Protein AF-A0A7S2A4R3-F1 (afdb_monomer)

Sequence (225 aa):
QMLYFPQSDEVFDEDWPDDVLFEMTYDDENGERDGLQLFINYCFGHPDSSVLMFPYSPMVNLINHNSTAPNAEIHWSNSTFNKKHLLETEVDDLDMDGDSGLLLEYIALADIQPGEEIFIDYGPEWEGAWNDHMKNWKPKPETQNYVSAADFNRANKDEAIRTRVEQEDVPYPKNIKTACFFEFPSNFTEQVDKLKKSHNWARPRLKVKWNQTDTFDEHHYLRLC

Foldseek 3Di:
DAWAQDDWPPPDDPPDDPPDDPQQFDADPVRHTPIHDPQSNQWTHDPPDPDIHHDPDPPSSVAAADPPDAQKEKDWDPDPQAQVVVVVDDPVRPPPVPRPHTDMDIGGPDDDDPPDGGYYHNDPVVVVVVVVCVVPPDDDPLCVPDDDPVRVCVVCVVPADDDPVSCVVPNDRPNDDDDDDDDDDPCVVVVVVVLVVPVPDDPDPDDDDPPPPPDPDDDDGPHDD

InterPro domains:
  IPR001214 SET domain [PF00856] (53-123)
  IPR001214 SET domain [PS50280] (1-123)
  IPR046341 SET domain superfamily [G3DSA:2.170.270.10] (5-127)
  IPR046341 SET domain superfamily [SSF82199] (41-127)

Mean predicted aligned error: 14.03 Å

Secondary structure (DSSP, 8-state):
---B---TT----TTS-TTS----EEE-TTS-EEEE-GGGGG-BB-TT-S--B---STTGGGPEE-SSS-SEEEEE--STT--GGGGSS-GGG---SS-----EEEEESSPPPTTPPPEE---HHHHHHHHHHHHH----GGGGG---HHHHHHHTTTSPPPPTTHHHHSPPPTT-------PPPHHHHHHHHHHHHTS--------------S---S-------

Structure (mmCIF, N/CA/C/O backbone):
data_AF-A0A7S2A4R3-F1
#
_entry.id   AF-A0A7S2A4R3-F1
#
loop_
_atom_site.group_PDB
_atom_site.id
_atom_site.type_symbol
_atom_site.label_atom_id
_atom_site.label_alt_id
_atom_site.label_comp_id
_atom_site.label_asym_id
_atom_site.label_entity_id
_atom_site.label_seq_id
_atom_site.pdbx_PDB_ins_code
_atom_site.Cartn_x
_atom_site.Cartn_y
_atom_site.Cartn_z
_atom_site.occupancy
_atom_site.B_iso_or_equiv
_atom_site.auth_seq_id
_atom_site.auth_comp_id
_atom_site.auth_asym_id
_atom_site.auth_atom_id
_atom_site.pdbx_PDB_model_num
ATOM 1 N N . GLN A 1 1 ? -19.135 0.307 12.698 1.00 39.31 1 GLN A N 1
ATOM 2 C CA . GLN A 1 1 ? -19.342 0.549 11.258 1.00 39.31 1 GLN A CA 1
ATOM 3 C C . GLN A 1 1 ? -18.092 0.002 10.592 1.00 39.31 1 GLN A C 1
ATOM 5 O O . GLN A 1 1 ? -17.017 0.447 10.975 1.00 39.31 1 GLN A O 1
ATOM 10 N N . MET A 1 2 ? -18.205 -1.085 9.822 1.00 34.91 2 MET A N 1
ATOM 11 C CA . MET A 1 2 ? -17.036 -1.810 9.303 1.00 34.91 2 MET A CA 1
ATOM 12 C C . MET A 1 2 ? -16.484 -1.072 8.087 1.00 34.91 2 MET A C 1
ATOM 14 O O . MET A 1 2 ? -17.220 -0.816 7.143 1.00 34.91 2 MET A O 1
ATOM 18 N N . LEU A 1 3 ? -15.210 -0.694 8.157 1.00 50.03 3 LEU A N 1
ATOM 19 C CA . LEU A 1 3 ? -14.449 -0.221 7.006 1.00 50.03 3 LEU A CA 1
ATOM 20 C C . LEU A 1 3 ? -14.108 -1.438 6.132 1.00 50.03 3 LEU A C 1
ATOM 22 O O . LEU A 1 3 ? -13.794 -2.497 6.668 1.00 50.03 3 LEU A O 1
ATOM 26 N N . TYR A 1 4 ? -14.173 -1.279 4.816 1.00 49.66 4 TYR A N 1
ATOM 27 C CA . TYR A 1 4 ? -13.802 -2.278 3.813 1.00 49.66 4 TYR A CA 1
ATOM 28 C C . TYR A 1 4 ? -12.568 -1.801 3.044 1.00 49.66 4 TYR A C 1
ATOM 30 O O . TYR A 1 4 ? -12.339 -0.602 2.911 1.00 49.66 4 TYR A O 1
ATOM 38 N N . PHE A 1 5 ? -11.774 -2.727 2.526 1.00 45.31 5 PHE A N 1
ATOM 39 C CA . PHE A 1 5 ? -10.650 -2.445 1.640 1.00 45.31 5 PHE A CA 1
ATOM 40 C C . PHE A 1 5 ? -11.082 -2.626 0.178 1.00 45.31 5 PHE A C 1
ATOM 42 O O . PHE A 1 5 ? -11.193 -3.775 -0.255 1.00 45.31 5 PHE A O 1
ATOM 49 N N . PRO A 1 6 ? -11.323 -1.549 -0.594 1.00 43.28 6 PRO A N 1
ATOM 50 C CA . PRO A 1 6 ? -11.751 -1.687 -1.981 1.00 43.28 6 PRO A CA 1
ATOM 51 C C . PRO A 1 6 ? -10.689 -2.378 -2.831 1.00 43.28 6 PRO A C 1
ATOM 53 O O . PRO A 1 6 ? -9.495 -2.095 -2.713 1.00 43.28 6 PRO A O 1
ATOM 56 N N . GLN A 1 7 ? -11.142 -3.292 -3.689 1.00 45.97 7 GLN A N 1
ATOM 57 C CA . GLN A 1 7 ? -10.285 -4.074 -4.575 1.00 45.97 7 GLN A CA 1
ATOM 58 C C . GLN A 1 7 ? -10.303 -3.580 -6.021 1.00 45.97 7 GLN A C 1
ATOM 60 O O . GLN A 1 7 ? -11.170 -2.824 -6.451 1.00 45.97 7 GLN A O 1
ATOM 65 N N . SER A 1 8 ? -9.315 -4.065 -6.779 1.00 45.31 8 SER A N 1
ATOM 66 C CA . SER A 1 8 ? -9.009 -3.664 -8.153 1.00 45.31 8 SER A CA 1
ATOM 67 C C . SER A 1 8 ? -10.008 -4.086 -9.221 1.00 45.31 8 SER A C 1
ATOM 69 O O . SER A 1 8 ? -9.859 -3.696 -10.380 1.00 45.31 8 SER A O 1
ATOM 71 N N . ASP A 1 9 ? -10.997 -4.879 -8.827 1.00 40.91 9 ASP A N 1
ATOM 72 C CA . ASP A 1 9 ? -11.876 -5.595 -9.742 1.00 40.91 9 ASP A CA 1
ATOM 73 C C . ASP A 1 9 ? -13.330 -5.085 -9.652 1.00 40.91 9 ASP A C 1
ATOM 75 O O . ASP A 1 9 ? -14.199 -5.554 -10.389 1.00 40.91 9 ASP A O 1
ATOM 79 N N . GLU A 1 10 ? -13.605 -4.096 -8.790 1.00 42.22 10 GLU A N 1
ATOM 80 C CA . GLU A 1 10 ? -14.877 -3.371 -8.784 1.00 42.22 10 GLU A CA 1
ATOM 81 C C . GLU A 1 10 ? -14.892 -2.367 -9.945 1.00 42.22 10 GLU A C 1
ATOM 83 O O . GLU A 1 10 ? -14.345 -1.266 -9.877 1.00 42.22 10 GLU A O 1
ATOM 88 N N . VAL A 1 11 ? -15.513 -2.775 -11.052 1.00 38.97 11 VAL A N 1
ATOM 89 C CA . VAL A 1 11 ? -15.903 -1.871 -12.137 1.00 38.97 11 VAL A CA 1
ATOM 90 C C . VAL A 1 11 ? -17.000 -0.960 -11.585 1.00 38.97 11 VAL A C 1
ATOM 92 O O . VAL A 1 11 ? -18.146 -1.380 -11.445 1.00 38.97 11 VAL A O 1
ATOM 95 N N . PHE A 1 12 ? -16.639 0.271 -11.226 1.00 40.41 12 PHE A N 1
ATOM 96 C CA . PHE A 1 12 ? -17.609 1.318 -10.919 1.00 40.41 12 PHE A CA 1
ATOM 97 C C . PHE A 1 12 ? -18.432 1.619 -12.183 1.00 40.41 12 PHE A C 1
ATOM 99 O O . PHE A 1 12 ? -17.866 1.750 -13.268 1.00 40.41 12 PHE A O 1
ATOM 106 N N . ASP A 1 13 ? -19.762 1.668 -12.043 1.00 35.94 13 ASP A N 1
ATOM 107 C CA . ASP A 1 13 ? -20.718 1.865 -13.142 1.00 35.94 13 ASP A CA 1
ATOM 108 C C . ASP A 1 13 ? -20.358 3.071 -14.037 1.00 35.94 13 ASP A C 1
ATOM 110 O O . ASP A 1 13 ? -20.029 4.156 -13.554 1.00 35.94 13 ASP A O 1
ATOM 114 N N . GLU A 1 14 ? -20.491 2.859 -15.350 1.00 39.78 14 GLU A N 1
ATOM 115 C CA . GLU A 1 14 ? -20.079 3.695 -16.498 1.00 39.78 14 GLU A CA 1
ATOM 116 C C . GLU A 1 14 ? -20.707 5.107 -16.603 1.00 39.78 14 GLU A C 1
ATOM 118 O O . GLU A 1 14 ? -20.462 5.804 -17.585 1.00 39.78 14 GLU A O 1
ATOM 123 N N . ASP A 1 15 ? -21.498 5.566 -15.631 1.00 39.03 15 ASP A N 1
ATOM 124 C CA . ASP A 1 15 ? -22.343 6.769 -15.777 1.00 39.03 15 ASP A CA 1
ATOM 125 C C . ASP A 1 15 ? -21.837 8.025 -15.034 1.00 39.03 15 ASP A C 1
ATOM 127 O O . ASP A 1 15 ? -22.551 9.031 -14.939 1.00 39.03 15 ASP A O 1
ATOM 131 N N . TRP A 1 16 ? -20.604 8.020 -14.520 1.00 37.19 16 TRP A N 1
ATOM 132 C CA . TRP A 1 16 ? -20.021 9.201 -13.870 1.00 37.19 16 TRP A CA 1
ATOM 133 C C . TRP A 1 16 ? -19.266 10.099 -14.867 1.00 37.19 16 TRP A C 1
ATOM 135 O O . TRP A 1 16 ? -18.543 9.595 -15.721 1.00 37.19 16 TRP A O 1
ATOM 145 N N . PRO A 1 17 ? -19.411 11.436 -14.783 1.00 35.12 17 PRO A N 1
ATOM 146 C CA . PRO A 1 17 ? -18.762 12.364 -15.706 1.00 35.12 17 PRO A CA 1
ATOM 147 C C . PRO A 1 17 ? -17.228 12.282 -15.620 1.00 35.12 17 PRO A C 1
ATOM 149 O O . PRO A 1 17 ? -16.661 12.366 -14.531 1.00 35.12 17 PRO A O 1
ATOM 152 N N . ASP A 1 18 ? -16.586 12.199 -16.791 1.00 39.28 18 ASP A N 1
ATOM 153 C CA . ASP A 1 18 ? -15.154 11.938 -17.056 1.00 39.28 18 ASP A CA 1
ATOM 154 C C . ASP A 1 18 ? -14.126 12.852 -16.344 1.00 39.28 18 ASP A C 1
ATOM 156 O O . ASP A 1 18 ? -12.918 12.644 -16.462 1.00 39.28 18 ASP A O 1
ATOM 160 N N . ASP A 1 19 ? -14.562 13.874 -15.607 1.00 34.91 19 ASP A N 1
ATOM 161 C CA . ASP A 1 19 ? -13.703 14.991 -15.205 1.00 34.91 19 ASP A CA 1
ATOM 162 C C . ASP A 1 19 ? -13.252 14.984 -13.728 1.00 34.91 19 ASP A C 1
ATOM 164 O O . ASP A 1 19 ? -12.482 15.869 -13.347 1.00 34.91 19 ASP A O 1
ATOM 168 N N . VAL A 1 20 ? -13.687 14.037 -12.874 1.00 34.28 20 VAL A N 1
ATOM 169 C CA . VAL A 1 20 ? -13.428 14.148 -11.409 1.00 34.28 20 VAL A CA 1
ATOM 170 C C . VAL A 1 20 ? -12.888 12.894 -10.707 1.00 34.28 20 VAL A C 1
ATOM 172 O O . VAL A 1 20 ? -12.415 12.999 -9.577 1.00 34.28 20 VAL A O 1
ATOM 175 N N . LEU A 1 21 ? -12.806 11.727 -11.345 1.00 35.12 21 LEU A N 1
ATOM 176 C CA . LEU A 1 21 ? -12.094 10.599 -10.736 1.00 35.12 21 LEU A CA 1
ATOM 177 C C . LEU A 1 21 ? -10.657 10.558 -11.254 1.00 35.12 21 LEU A C 1
ATOM 179 O O . LEU A 1 21 ? -10.394 10.254 -12.414 1.00 35.12 21 LEU A O 1
ATOM 183 N N . PHE A 1 22 ? -9.703 10.828 -10.358 1.00 39.19 22 PHE A N 1
ATOM 184 C CA . PHE A 1 22 ? -8.391 10.184 -10.414 1.00 39.19 22 PHE A CA 1
ATOM 185 C C . PHE A 1 22 ? -8.658 8.674 -10.336 1.00 39.19 22 PHE A C 1
ATOM 187 O O . PHE A 1 22 ? -8.590 8.066 -9.270 1.00 39.19 22 PHE A O 1
ATOM 194 N N . GLU A 1 23 ? -9.061 8.071 -11.450 1.00 44.62 23 GLU A N 1
ATOM 195 C CA . GLU A 1 23 ? -9.122 6.631 -11.563 1.00 44.62 23 GLU A CA 1
ATOM 196 C C . GLU A 1 23 ? -7.698 6.151 -11.326 1.00 44.62 23 GLU A C 1
ATOM 198 O O . GLU A 1 23 ? -6.768 6.437 -12.083 1.00 44.62 23 GLU A O 1
ATOM 203 N N . MET A 1 24 ? -7.501 5.483 -10.193 1.00 52.56 24 MET A N 1
ATOM 204 C CA . MET A 1 24 ? -6.268 4.782 -9.888 1.00 52.56 24 MET A CA 1
ATOM 205 C C . MET A 1 24 ? -6.234 3.530 -10.757 1.00 52.56 24 MET A C 1
ATOM 207 O O . MET A 1 24 ? -6.224 2.418 -10.243 1.00 52.56 24 MET A O 1
ATOM 211 N N . THR A 1 25 ? -6.237 3.707 -12.069 1.00 53.75 25 THR A N 1
ATOM 212 C CA . THR A 1 25 ? -6.009 2.677 -13.065 1.00 53.75 25 THR A CA 1
ATOM 213 C C . THR A 1 25 ? -4.568 2.763 -13.557 1.00 53.75 25 THR A C 1
ATOM 215 O O . THR A 1 25 ? -3.864 3.762 -13.362 1.00 53.75 25 THR A O 1
ATOM 218 N N . TYR A 1 26 ? -4.088 1.683 -14.158 1.00 58.53 26 TYR A N 1
ATOM 219 C CA . TYR A 1 26 ? -2.941 1.735 -15.048 1.00 58.53 26 TYR A CA 1
ATOM 220 C C . TYR A 1 26 ? -3.416 1.436 -16.461 1.00 58.53 26 TYR A C 1
ATOM 222 O O . TYR A 1 26 ? -4.152 0.474 -16.683 1.00 58.53 26 TYR A O 1
ATOM 230 N N . ASP A 1 27 ? -2.968 2.258 -17.400 1.00 62.47 27 ASP A N 1
ATOM 231 C CA . ASP A 1 27 ? -3.200 2.026 -18.817 1.00 62.47 27 ASP A CA 1
ATOM 232 C C . ASP A 1 27 ? -2.133 1.074 -19.376 1.00 62.47 27 ASP A C 1
ATOM 234 O O . ASP A 1 27 ? -0.967 1.078 -18.947 1.00 62.47 27 ASP A O 1
ATOM 238 N N . ASP A 1 28 ? -2.531 0.258 -20.344 1.00 62.59 28 ASP A N 1
ATOM 239 C CA . ASP A 1 28 ? -1.650 -0.595 -21.121 1.00 62.59 28 ASP A CA 1
ATOM 240 C C . ASP A 1 28 ? -0.746 0.231 -22.062 1.00 62.59 28 ASP A C 1
ATOM 242 O O . ASP A 1 28 ? -0.694 1.464 -22.049 1.00 62.59 28 ASP A O 1
ATOM 246 N N . GLU A 1 29 ? 0.019 -0.458 -22.906 1.00 54.00 29 GLU A N 1
ATOM 247 C CA . GLU A 1 29 ? 0.884 0.186 -23.900 1.00 54.00 29 GLU A CA 1
ATOM 248 C C . GLU A 1 29 ? 0.132 0.968 -24.995 1.00 54.00 29 GLU A C 1
ATOM 250 O O . GLU A 1 29 ? 0.742 1.803 -25.668 1.00 54.00 29 GLU A O 1
ATOM 255 N N . ASN A 1 30 ? -1.175 0.739 -25.145 1.00 62.78 30 ASN A N 1
ATOM 256 C CA . ASN A 1 30 ? -2.066 1.394 -26.100 1.00 62.78 30 ASN A CA 1
ATOM 257 C C . ASN A 1 30 ? -2.882 2.536 -25.472 1.00 62.78 30 ASN A C 1
ATOM 259 O O . ASN A 1 30 ? -3.546 3.274 -26.203 1.00 62.78 30 ASN A O 1
ATOM 263 N N . GLY A 1 31 ? -2.796 2.727 -24.153 1.00 60.06 31 GLY A N 1
ATOM 264 C CA . GLY A 1 31 ? -3.613 3.695 -23.423 1.00 60.06 31 GLY A CA 1
ATOM 265 C C . GLY A 1 31 ? -4.998 3.161 -23.040 1.00 60.06 31 GLY A C 1
ATOM 266 O O . GLY A 1 31 ? -5.876 3.957 -22.722 1.00 60.06 31 GLY A O 1
ATOM 267 N N . GLU A 1 32 ? -5.216 1.846 -23.110 1.00 69.75 32 GLU A N 1
ATOM 268 C CA . GLU A 1 32 ? -6.439 1.178 -22.659 1.00 69.75 32 GLU A CA 1
ATOM 269 C C . GLU A 1 32 ? -6.300 0.767 -21.186 1.00 69.75 32 GLU A C 1
ATOM 271 O O . GLU A 1 32 ? -5.240 0.316 -20.763 1.00 69.75 32 GLU A O 1
ATOM 276 N N . ARG A 1 33 ? -7.362 0.895 -20.382 1.00 65.00 33 ARG A N 1
ATOM 277 C CA . ARG A 1 33 ? -7.323 0.549 -18.948 1.00 65.00 33 ARG A CA 1
ATOM 278 C C . ARG A 1 33 ? -7.003 -0.949 -18.758 1.00 65.00 33 ARG A C 1
ATOM 280 O O . ARG A 1 33 ? -7.805 -1.792 -19.148 1.00 65.00 33 ARG A O 1
ATOM 287 N N . ASP A 1 34 ? -5.872 -1.282 -18.121 1.00 62.28 34 ASP A N 1
ATOM 288 C CA . ASP A 1 34 ? -5.403 -2.669 -17.860 1.00 62.28 34 ASP A CA 1
ATOM 289 C C . ASP A 1 34 ? -5.634 -3.123 -16.402 1.00 62.28 34 ASP A C 1
ATOM 291 O O . ASP A 1 34 ? -5.294 -4.246 -16.029 1.00 62.28 34 ASP A O 1
ATOM 295 N N . GLY A 1 35 ? -6.213 -2.265 -15.553 1.00 63.66 35 GLY A N 1
ATOM 296 C CA . GLY A 1 35 ? -6.623 -2.603 -14.183 1.00 63.66 35 GLY A CA 1
ATOM 297 C C . GLY A 1 35 ? -6.417 -1.466 -13.184 1.00 63.66 35 GLY A C 1
ATOM 298 O O . GLY A 1 35 ? -5.900 -0.409 -13.542 1.00 63.66 35 GLY A O 1
ATOM 299 N N . LEU A 1 36 ? -6.815 -1.675 -11.926 1.00 64.69 36 LEU A N 1
ATOM 300 C CA . LEU A 1 36 ? -6.602 -0.712 -10.839 1.00 64.69 36 LEU A CA 1
ATOM 301 C C . LEU A 1 36 ? -5.209 -0.853 -10.185 1.00 64.69 36 LEU A C 1
ATOM 303 O O . LEU A 1 36 ? -4.563 -1.903 -10.231 1.00 64.69 36 LEU A O 1
ATOM 307 N N . GLN A 1 37 ? -4.727 0.222 -9.557 1.00 63.75 37 GLN A N 1
ATOM 308 C CA . GLN A 1 37 ? -3.437 0.249 -8.872 1.00 63.75 37 GLN A CA 1
ATOM 309 C C . GLN A 1 37 ? -3.476 -0.605 -7.603 1.00 63.75 37 GLN A C 1
ATOM 311 O O . GLN A 1 37 ? -4.348 -0.422 -6.763 1.00 63.75 37 GLN A O 1
ATOM 316 N N . LEU A 1 38 ? -2.448 -1.436 -7.386 1.00 68.44 38 LEU A N 1
ATOM 317 C CA . LEU A 1 38 ? -2.266 -2.249 -6.166 1.00 68.44 38 LEU A CA 1
ATOM 318 C C . LEU A 1 38 ? -2.338 -1.448 -4.856 1.00 68.44 38 LEU A C 1
ATOM 320 O O . LEU A 1 38 ? -2.554 -2.016 -3.789 1.00 68.44 38 LEU A O 1
ATOM 324 N N . PHE A 1 39 ? -2.123 -0.137 -4.934 1.00 72.06 39 PHE A N 1
ATOM 325 C CA . PHE A 1 39 ? -2.158 0.777 -3.803 1.00 72.06 39 PHE A CA 1
ATOM 326 C C . PHE A 1 39 ? -3.496 0.759 -3.048 1.00 72.06 39 PHE A C 1
ATOM 328 O O . PHE A 1 39 ? -3.498 0.886 -1.826 1.00 72.06 39 PHE A O 1
ATOM 335 N N . ILE A 1 40 ? -4.614 0.536 -3.744 1.00 75.12 40 ILE A N 1
ATOM 336 C CA . ILE A 1 40 ? -5.956 0.547 -3.139 1.00 75.12 40 ILE A CA 1
ATOM 337 C C . ILE A 1 40 ? -6.162 -0.554 -2.094 1.00 75.12 40 ILE A C 1
ATOM 339 O O . ILE A 1 40 ? -6.923 -0.354 -1.153 1.00 75.12 40 ILE A O 1
ATOM 343 N N . ASN A 1 41 ? -5.409 -1.657 -2.192 1.00 73.88 41 ASN A N 1
ATOM 344 C CA . ASN A 1 41 ? -5.465 -2.768 -1.237 1.00 73.88 41 ASN A CA 1
ATOM 345 C C . ASN A 1 41 ? -5.036 -2.362 0.182 1.00 73.88 41 ASN A C 1
ATOM 347 O O . ASN A 1 41 ? -5.212 -3.138 1.114 1.00 73.88 41 ASN A O 1
ATOM 351 N N . TYR A 1 42 ? -4.453 -1.173 0.341 1.00 78.88 42 TYR A N 1
ATOM 352 C CA . TYR A 1 42 ? -3.991 -0.626 1.614 1.00 78.88 42 TYR A CA 1
ATOM 353 C C . TYR A 1 42 ? -4.785 0.612 2.044 1.00 78.88 42 TYR A C 1
ATOM 355 O O . TYR A 1 42 ? -4.358 1.350 2.930 1.00 78.88 42 TYR A O 1
ATOM 363 N N . CYS A 1 43 ? -5.932 0.857 1.416 1.00 86.06 43 CYS A N 1
ATOM 364 C CA . CYS A 1 43 ? -6.821 1.952 1.757 1.00 86.06 43 CYS A CA 1
ATOM 365 C C . CYS A 1 43 ? -8.097 1.448 2.443 1.00 86.06 43 CYS A C 1
ATOM 367 O O . CYS A 1 43 ? -8.557 0.339 2.194 1.00 86.06 43 CYS A O 1
ATOM 369 N N . PHE A 1 44 ? -8.708 2.307 3.256 1.00 86.56 44 PHE A N 1
ATOM 370 C CA . PHE A 1 44 ? -9.974 2.047 3.938 1.00 86.56 44 PHE A CA 1
ATOM 371 C C . PHE A 1 44 ? -11.116 2.819 3.281 1.00 86.56 44 PHE A C 1
ATOM 373 O O . PHE A 1 44 ? -11.075 4.045 3.197 1.00 86.56 44 PHE A O 1
ATOM 380 N N . GLY A 1 45 ? -12.150 2.114 2.854 1.00 84.56 45 GLY A N 1
ATOM 381 C CA . GLY A 1 45 ? -13.399 2.656 2.334 1.00 84.56 45 GLY A CA 1
ATOM 382 C C . GLY A 1 45 ? -14.603 2.161 3.132 1.00 84.56 45 GLY A C 1
ATOM 383 O O . GLY A 1 45 ? -14.483 1.413 4.102 1.00 84.56 45 GLY A O 1
ATOM 384 N N . HIS A 1 46 ? -15.788 2.593 2.727 1.00 82.31 46 HIS A N 1
ATOM 385 C CA . HIS A 1 46 ? -17.058 2.075 3.224 1.00 82.31 46 HIS A CA 1
ATOM 386 C C . HIS A 1 46 ? -18.036 2.032 2.043 1.00 82.31 46 HIS A C 1
ATOM 388 O O . HIS A 1 46 ? -18.026 2.987 1.272 1.00 82.31 46 HIS A O 1
ATOM 394 N N . PRO A 1 47 ? -18.890 1.002 1.894 1.00 80.31 47 PRO A N 1
ATOM 395 C CA . PRO A 1 47 ? -19.816 0.902 0.757 1.00 80.31 47 PRO A CA 1
ATOM 396 C C . PRO A 1 47 ? -20.737 2.120 0.588 1.00 80.31 47 PRO A C 1
ATOM 398 O O . PRO A 1 47 ? -21.054 2.522 -0.523 1.00 80.31 47 PRO A O 1
ATOM 401 N N . ASP A 1 48 ? -21.120 2.739 1.706 1.00 81.81 48 ASP A N 1
ATOM 402 C CA . ASP A 1 48 ? -21.947 3.956 1.726 1.00 81.81 48 ASP A CA 1
ATOM 403 C C . ASP A 1 48 ? -21.132 5.268 1.639 1.00 81.81 48 ASP A C 1
ATOM 405 O O . ASP A 1 48 ? -21.659 6.338 1.933 1.00 81.81 48 ASP A O 1
ATOM 409 N N . SER A 1 49 ? -19.838 5.204 1.314 1.00 83.38 49 SER A N 1
ATOM 410 C CA . SER A 1 49 ? -18.942 6.363 1.217 1.00 83.38 49 SER A CA 1
ATOM 411 C C . SER A 1 49 ? -18.264 6.407 -0.148 1.00 83.38 49 SER A C 1
ATOM 413 O O . SER A 1 49 ? -17.719 5.412 -0.615 1.00 83.38 49 SER A O 1
ATOM 415 N N . SER A 1 50 ? -18.218 7.589 -0.756 1.00 80.75 50 SER A N 1
ATOM 416 C CA . SER A 1 50 ? -17.426 7.863 -1.962 1.00 80.75 50 SER A CA 1
ATOM 417 C C . SER A 1 50 ? -15.959 8.197 -1.656 1.00 80.75 50 SER A C 1
ATOM 419 O O . SER A 1 50 ? -15.175 8.448 -2.570 1.00 80.75 50 SER A O 1
ATOM 421 N N . VAL A 1 51 ? -15.570 8.207 -0.377 1.00 82.69 51 VAL A N 1
ATOM 422 C CA . VAL A 1 51 ? -14.213 8.543 0.067 1.00 82.69 51 VAL A CA 1
ATOM 423 C C . VAL A 1 51 ? -13.419 7.284 0.367 1.00 82.69 51 VAL A C 1
ATOM 425 O O . VAL A 1 51 ? -13.824 6.447 1.179 1.00 82.69 51 VAL A O 1
ATOM 428 N N . LEU A 1 52 ? -12.226 7.224 -0.220 1.00 84.88 52 LEU A N 1
ATOM 429 C CA . LEU A 1 52 ? -11.196 6.261 0.120 1.00 84.88 52 LEU A CA 1
ATOM 430 C C . LEU A 1 52 ? -10.119 6.919 0.988 1.00 84.88 52 LEU A C 1
ATOM 432 O O . LEU A 1 52 ? -9.558 7.954 0.633 1.00 84.88 52 LEU A O 1
ATOM 436 N N . MET A 1 53 ? -9.803 6.303 2.121 1.00 84.88 53 MET A N 1
ATOM 437 C CA . MET A 1 53 ? -8.838 6.825 3.081 1.00 84.88 53 MET A CA 1
ATOM 438 C C . MET A 1 53 ? -7.536 6.044 3.013 1.00 84.88 53 MET A C 1
ATOM 440 O O . MET A 1 53 ? -7.494 4.857 3.332 1.00 84.88 53 MET A O 1
ATOM 444 N N . PHE A 1 54 ? -6.450 6.725 2.660 1.00 85.62 54 PHE A N 1
ATOM 445 C CA . PHE A 1 54 ? -5.117 6.148 2.746 1.00 85.62 54 PHE A CA 1
ATOM 446 C C . PHE A 1 54 ? -4.488 6.442 4.117 1.00 85.62 54 PHE A C 1
ATOM 448 O O . PHE A 1 54 ? -4.271 7.612 4.457 1.00 85.62 54 PHE A O 1
ATOM 455 N N . PRO A 1 55 ? -4.164 5.421 4.925 1.00 86.31 55 PRO A N 1
ATOM 456 C CA . PRO A 1 55 ? -3.528 5.638 6.212 1.00 86.31 55 PRO A CA 1
ATOM 457 C C . PRO A 1 55 ? -2.053 6.039 6.029 1.00 86.31 55 PRO A C 1
ATOM 459 O O . PRO A 1 55 ? -1.211 5.269 5.571 1.00 86.31 55 PRO A O 1
ATOM 462 N N . TYR A 1 56 ? -1.717 7.263 6.442 1.00 83.38 56 TYR A N 1
ATOM 463 C CA . TYR A 1 56 ? -0.366 7.826 6.293 1.00 83.38 56 TYR A CA 1
ATOM 464 C C . TYR A 1 56 ? 0.602 7.473 7.447 1.00 83.38 56 TYR A C 1
ATOM 466 O O . TYR A 1 56 ? 1.773 7.851 7.436 1.00 83.38 56 TYR A O 1
ATOM 474 N N . SER A 1 57 ? 0.138 6.753 8.471 1.00 85.31 57 SER A N 1
ATOM 475 C CA . SER A 1 57 ? 0.974 6.408 9.627 1.00 85.31 57 SER A CA 1
ATOM 476 C C . SER A 1 57 ? 2.056 5.374 9.260 1.00 85.31 57 SER A C 1
ATOM 478 O O . SER A 1 57 ? 1.797 4.470 8.464 1.00 85.31 57 SER A O 1
ATOM 480 N N . PRO A 1 58 ? 3.272 5.445 9.834 1.00 86.31 58 PRO A N 1
ATOM 481 C CA . PRO A 1 58 ? 4.297 4.435 9.602 1.00 86.31 58 PRO A CA 1
ATOM 482 C C . PRO A 1 58 ? 3.817 3.027 9.969 1.00 86.31 58 PRO A C 1
ATOM 484 O O . PRO A 1 58 ? 3.138 2.834 10.973 1.00 86.31 58 PRO A O 1
ATOM 487 N N . MET A 1 59 ? 4.242 2.033 9.186 1.00 87.81 59 MET A N 1
ATOM 488 C CA . MET A 1 59 ? 4.063 0.593 9.444 1.00 87.81 59 MET A CA 1
ATOM 489 C C . MET A 1 59 ? 2.622 0.058 9.446 1.00 87.81 59 MET A C 1
ATOM 491 O O . MET A 1 59 ? 2.456 -1.155 9.392 1.00 87.81 59 MET A O 1
ATOM 495 N N . VAL A 1 60 ? 1.586 0.899 9.445 1.00 89.00 60 VAL A N 1
ATOM 496 C CA . VAL A 1 60 ? 0.183 0.434 9.461 1.00 89.00 60 VAL A CA 1
ATOM 497 C C . VAL A 1 60 ? -0.185 -0.371 8.213 1.00 89.00 60 VAL A C 1
ATOM 499 O O . VAL A 1 60 ? -0.916 -1.346 8.308 1.00 89.00 60 VAL A O 1
ATOM 502 N N . ASN A 1 61 ? 0.427 -0.044 7.071 1.00 88.12 61 ASN A N 1
ATOM 503 C CA . ASN A 1 61 ? 0.267 -0.772 5.805 1.00 88.12 61 ASN A CA 1
ATOM 504 C C . ASN A 1 61 ? 0.957 -2.150 5.792 1.00 88.12 61 ASN A C 1
ATOM 506 O O . ASN A 1 61 ? 0.942 -2.832 4.774 1.00 88.12 61 ASN A O 1
ATOM 510 N N . LEU A 1 62 ? 1.612 -2.544 6.890 1.00 90.25 62 LEU A N 1
ATOM 511 C CA . LEU A 1 62 ? 2.251 -3.854 7.052 1.00 90.25 62 LEU A CA 1
ATOM 512 C C . LEU A 1 62 ? 1.444 -4.796 7.959 1.00 90.25 62 LEU A C 1
ATOM 514 O O . LEU A 1 62 ? 1.862 -5.931 8.164 1.00 90.25 62 LEU A O 1
ATOM 518 N N . ILE A 1 63 ? 0.337 -4.326 8.540 1.00 93.12 63 ILE A N 1
ATOM 519 C CA . ILE A 1 63 ? -0.520 -5.133 9.413 1.00 93.12 63 ILE A CA 1
ATOM 520 C C . ILE A 1 63 ? -1.378 -6.031 8.531 1.00 93.12 63 ILE A C 1
ATOM 522 O O . ILE A 1 63 ? -2.165 -5.516 7.744 1.00 93.12 63 ILE A O 1
ATOM 526 N N . ASN A 1 64 ? -1.248 -7.349 8.665 1.00 93.81 64 ASN A N 1
ATOM 527 C CA . ASN A 1 64 ? -1.906 -8.311 7.783 1.00 93.81 64 ASN A CA 1
ATOM 528 C C . ASN A 1 64 ? -3.347 -8.644 8.201 1.00 93.81 64 ASN A C 1
ATOM 530 O O . ASN A 1 64 ? -3.763 -8.446 9.346 1.00 93.81 64 ASN A O 1
ATOM 534 N N . HIS A 1 65 ? -4.088 -9.202 7.244 1.00 93.38 65 HIS A N 1
ATOM 535 C CA . HIS A 1 65 ? -5.430 -9.734 7.441 1.00 93.38 65 HIS A CA 1
ATOM 536 C C . HIS A 1 65 ? -5.427 -11.068 8.209 1.00 93.38 65 HIS A C 1
ATOM 538 O O . HIS A 1 65 ? -4.665 -11.978 7.875 1.00 93.38 65 HIS A O 1
ATOM 544 N N . ASN A 1 66 ? -6.337 -11.226 9.174 1.00 95.50 66 ASN A N 1
ATOM 545 C CA . ASN A 1 66 ? -6.784 -12.527 9.676 1.00 95.50 66 ASN A CA 1
ATOM 546 C C . ASN A 1 66 ? -8.208 -12.431 10.247 1.00 95.50 66 ASN A C 1
ATOM 548 O O . ASN A 1 66 ? -8.393 -12.022 11.390 1.00 95.50 66 ASN A O 1
ATOM 552 N N . SER A 1 67 ? -9.207 -12.867 9.482 1.00 93.81 67 SER A N 1
ATOM 553 C CA . SER A 1 67 ? -10.618 -12.895 9.904 1.00 93.81 67 SER A CA 1
ATOM 554 C C . SER A 1 67 ? -10.929 -13.898 11.026 1.00 93.81 67 SER A C 1
ATOM 556 O O . SER A 1 67 ? -11.911 -13.748 11.749 1.00 93.81 67 SER A O 1
ATOM 558 N N . THR A 1 68 ? -10.112 -14.942 11.205 1.00 95.81 68 THR A N 1
ATOM 559 C CA . THR A 1 68 ? -10.402 -16.017 12.178 1.00 95.81 68 THR A CA 1
ATOM 560 C C . THR A 1 68 ? -9.830 -15.757 13.566 1.00 95.81 68 THR A C 1
ATOM 562 O O . THR A 1 68 ? -10.398 -16.199 14.565 1.00 95.81 68 THR A O 1
ATOM 565 N N . ALA A 1 69 ? -8.697 -15.062 13.628 1.00 96.44 69 ALA A N 1
ATOM 566 C CA . ALA A 1 69 ? -7.979 -14.773 14.860 1.00 96.44 69 ALA A CA 1
ATOM 567 C C . ALA A 1 69 ? -7.293 -13.394 14.801 1.00 96.44 69 ALA A C 1
ATOM 569 O O . ALA A 1 69 ? -6.066 -13.322 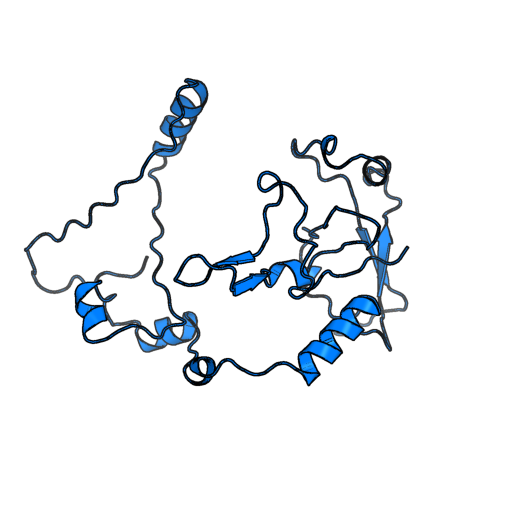14.925 1.00 96.44 69 ALA A O 1
ATOM 570 N N . PRO A 1 70 ? -8.051 -12.298 14.607 1.00 97.19 70 PRO A N 1
ATOM 571 C CA . PRO A 1 70 ? -7.492 -10.960 14.732 1.00 97.19 70 PRO A CA 1
ATOM 572 C C . PRO A 1 70 ? -7.102 -10.707 16.193 1.00 97.19 70 PRO A C 1
ATOM 574 O O . PRO A 1 70 ? -7.822 -11.087 17.120 1.00 97.19 70 PRO A O 1
ATOM 577 N N . ASN A 1 71 ? -5.960 -10.059 16.414 1.00 97.94 71 ASN A N 1
ATOM 578 C CA . ASN A 1 71 ? -5.507 -9.643 17.747 1.00 97.94 71 ASN A CA 1
ATOM 579 C C . ASN A 1 71 ? -5.502 -8.116 17.918 1.00 97.94 71 ASN A C 1
ATOM 581 O O . ASN A 1 71 ? -5.204 -7.622 19.007 1.00 97.94 71 ASN A O 1
ATOM 585 N N . ALA A 1 72 ? -5.901 -7.379 16.882 1.00 97.25 72 ALA A N 1
ATOM 586 C CA . ALA A 1 72 ? -6.189 -5.957 16.922 1.00 97.25 72 ALA A CA 1
ATOM 587 C C . ALA A 1 72 ? -7.419 -5.612 16.062 1.00 97.25 72 ALA A C 1
ATOM 589 O O . ALA A 1 72 ? -7.837 -6.384 15.200 1.00 97.25 72 ALA A O 1
ATOM 590 N N . GLU A 1 73 ? -7.984 -4.429 16.281 1.00 95.31 73 GLU A N 1
ATOM 591 C CA . GLU A 1 73 ? -9.078 -3.861 15.487 1.00 95.31 73 GLU A CA 1
ATOM 592 C C . GLU A 1 73 ? -8.877 -2.359 15.242 1.00 95.31 73 GLU A C 1
ATOM 594 O O . GLU A 1 73 ? -8.093 -1.712 15.939 1.00 95.31 73 GLU A O 1
ATOM 599 N N . ILE A 1 74 ? -9.589 -1.801 14.257 1.00 92.75 74 ILE A N 1
ATOM 600 C CA . ILE A 1 74 ? -9.507 -0.381 13.887 1.00 92.75 74 ILE A CA 1
ATOM 601 C C . ILE A 1 74 ? -10.733 0.379 14.382 1.00 92.75 74 ILE A C 1
ATOM 603 O O . ILE A 1 74 ? -11.869 -0.008 14.110 1.00 92.75 74 ILE A O 1
ATOM 607 N N . HIS A 1 75 ? -10.504 1.495 15.070 1.00 92.44 75 HIS A N 1
ATOM 608 C CA . HIS A 1 75 ? -11.548 2.371 15.597 1.00 92.44 75 HIS A CA 1
ATOM 609 C C . HIS A 1 75 ? -11.325 3.823 15.183 1.00 92.44 75 HIS A C 1
ATOM 611 O O . HIS A 1 75 ? -10.198 4.274 14.985 1.00 92.44 75 HIS A O 1
ATOM 617 N N . TRP A 1 76 ? -12.410 4.593 15.129 1.00 92.44 76 TRP A N 1
ATOM 618 C CA . TRP A 1 76 ? -12.311 6.049 15.088 1.00 92.44 76 TRP A CA 1
ATOM 619 C C . TRP A 1 76 ? -11.795 6.577 16.422 1.00 92.44 76 TRP A C 1
ATOM 621 O O . TRP A 1 76 ? -12.379 6.303 17.472 1.00 92.44 76 TRP A O 1
ATOM 631 N N . SER A 1 77 ? -10.745 7.393 16.378 1.00 92.50 77 SER A N 1
ATOM 632 C CA . SER A 1 77 ? -10.147 7.955 17.586 1.00 92.50 77 SER A CA 1
ATOM 633 C C . SER A 1 77 ? -11.135 8.836 18.358 1.00 92.50 77 SER A C 1
ATOM 635 O O . SER A 1 77 ? -11.903 9.620 17.787 1.00 92.50 77 SER A O 1
ATOM 637 N N . ASN A 1 78 ? -11.079 8.775 19.687 1.00 92.31 78 ASN A N 1
ATOM 638 C CA . ASN A 1 78 ? -11.771 9.726 20.565 1.00 92.31 78 ASN A CA 1
ATOM 639 C C . ASN A 1 78 ? -10.900 10.925 20.964 1.00 92.31 78 ASN A C 1
ATOM 641 O O . ASN A 1 78 ? -11.331 11.761 21.759 1.00 92.31 78 ASN A O 1
ATOM 645 N N . SER A 1 79 ? -9.692 11.020 20.410 1.00 91.88 79 SER A N 1
ATOM 646 C CA . SER A 1 79 ? -8.791 12.147 20.606 1.00 91.88 79 SER A CA 1
ATOM 647 C C . SER A 1 79 ? -9.428 13.466 20.174 1.00 91.88 79 SER A C 1
ATOM 649 O O . SER A 1 79 ? -10.163 13.532 19.189 1.00 91.88 79 SER A O 1
ATOM 651 N N . THR A 1 80 ? -9.071 14.553 20.860 1.00 90.19 80 THR A N 1
ATOM 652 C CA . THR A 1 80 ? -9.451 15.919 20.466 1.00 90.19 80 THR A CA 1
ATOM 653 C C . THR A 1 80 ? -8.869 16.331 19.117 1.00 90.19 80 THR A C 1
ATOM 655 O O . THR A 1 80 ? -9.324 17.308 18.533 1.00 90.19 80 THR A O 1
ATOM 658 N N . PHE A 1 81 ? -7.855 15.609 18.633 1.00 88.81 81 PHE A N 1
ATOM 659 C CA . PHE A 1 81 ? -7.278 15.818 17.309 1.00 88.81 81 PHE A CA 1
ATOM 660 C C . PHE A 1 81 ? -8.104 15.164 16.195 1.00 88.81 81 PHE A C 1
ATOM 662 O O . PHE A 1 81 ? -7.926 15.537 15.041 1.00 88.81 81 PHE A O 1
ATOM 669 N N . ASN A 1 82 ? -9.022 14.240 16.520 1.00 91.12 82 ASN A N 1
ATOM 670 C CA . ASN A 1 82 ? -9.931 13.659 15.536 1.00 91.12 82 ASN A CA 1
ATOM 671 C C . ASN A 1 82 ? -11.042 14.656 15.188 1.00 91.12 82 ASN A C 1
ATOM 673 O O . ASN A 1 82 ? -11.970 14.886 15.970 1.00 91.12 82 ASN A O 1
ATOM 677 N N . LYS A 1 83 ? -10.959 15.247 13.998 1.00 89.69 83 LYS A N 1
ATOM 678 C CA . LYS A 1 83 ? -11.937 16.181 13.437 1.00 89.69 83 LYS A CA 1
ATOM 679 C C . LYS A 1 83 ? -13.181 15.416 12.962 1.00 89.69 83 LYS A C 1
ATOM 681 O O . LYS A 1 83 ? -13.446 15.322 11.773 1.00 89.69 83 LYS A O 1
ATOM 686 N N . LYS A 1 84 ? -13.973 14.897 13.908 1.00 88.12 84 LYS A N 1
ATOM 687 C CA . LYS A 1 84 ? -15.154 14.047 13.645 1.00 88.12 84 LYS A CA 1
ATOM 688 C C . LYS A 1 84 ? -16.187 14.654 12.689 1.00 88.12 84 LYS A C 1
ATOM 690 O O . LYS A 1 84 ? -16.871 13.899 12.016 1.00 88.12 84 LYS A O 1
ATOM 695 N N . HIS A 1 85 ? -16.286 15.984 12.610 1.00 86.44 85 HIS A N 1
ATOM 696 C CA . HIS A 1 85 ? -17.196 16.650 11.670 1.00 86.44 85 HIS A CA 1
ATOM 697 C C . HIS A 1 85 ? -16.887 16.314 10.203 1.00 86.44 85 HIS A C 1
ATOM 699 O O . HIS A 1 85 ? -17.802 16.320 9.396 1.00 86.44 85 HIS A O 1
ATOM 705 N N . LEU A 1 86 ? -15.637 15.954 9.879 1.00 87.50 86 LEU A N 1
ATOM 706 C CA . LEU A 1 86 ? -15.241 15.545 8.530 1.00 87.50 86 LEU A CA 1
ATOM 707 C C . LEU A 1 86 ? -15.876 14.221 8.084 1.00 87.50 86 LEU A C 1
ATOM 709 O O . LEU A 1 86 ? -15.882 13.936 6.896 1.00 87.50 86 LEU A O 1
ATOM 713 N N . LEU A 1 87 ? -16.411 13.412 9.009 1.00 85.81 87 LEU A N 1
ATOM 714 C CA . LEU A 1 87 ? -17.146 12.186 8.665 1.00 85.81 87 LEU A CA 1
ATOM 715 C C . LEU A 1 87 ? -18.508 12.474 8.018 1.00 85.81 87 LEU A C 1
ATOM 717 O O . LEU A 1 87 ? -19.092 11.582 7.414 1.00 85.81 87 LEU A O 1
ATOM 721 N N . GLU A 1 88 ? -19.022 13.693 8.189 1.00 85.94 88 GLU A N 1
ATOM 722 C CA . GLU A 1 88 ? -20.329 14.141 7.694 1.00 85.94 88 GLU A CA 1
ATOM 723 C C . GLU A 1 88 ? -20.185 15.234 6.619 1.00 85.94 88 GLU A C 1
ATOM 725 O O . GLU A 1 88 ? -21.182 15.781 6.154 1.00 85.94 88 GLU A O 1
ATOM 730 N N . THR A 1 89 ? -18.949 15.586 6.249 1.00 86.00 89 THR A N 1
ATOM 731 C CA . THR A 1 89 ? -18.658 16.596 5.230 1.00 86.00 89 THR A CA 1
ATOM 732 C C . THR A 1 89 ? -18.758 15.972 3.840 1.00 86.00 89 THR A C 1
ATOM 734 O O . THR A 1 89 ? -18.187 14.912 3.590 1.00 86.00 89 THR A O 1
ATOM 737 N N . GLU A 1 90 ? -19.462 16.648 2.933 1.00 84.56 90 GLU A N 1
ATOM 738 C CA . GLU A 1 90 ? -19.524 16.271 1.519 1.00 84.56 90 GLU A CA 1
ATOM 739 C C . GLU A 1 90 ? -18.137 16.347 0.872 1.00 84.56 90 GLU A C 1
ATOM 741 O O . GLU A 1 90 ? -17.321 17.199 1.224 1.00 84.56 90 GLU A O 1
ATOM 746 N N . VAL A 1 91 ? -17.865 15.478 -0.104 1.00 83.31 91 VAL A N 1
ATOM 747 C CA . VAL A 1 91 ? -16.529 15.362 -0.718 1.00 83.31 91 VAL A CA 1
ATOM 748 C C . VAL A 1 91 ? -16.047 16.678 -1.331 1.00 83.31 91 VAL A C 1
ATOM 750 O O . VAL A 1 91 ? -14.879 17.024 -1.171 1.00 83.31 91 VAL A O 1
ATOM 753 N N . ASP A 1 92 ? -16.945 17.437 -1.963 1.00 83.25 92 ASP A N 1
ATOM 754 C CA . ASP A 1 92 ? -16.637 18.738 -2.576 1.00 83.25 92 ASP A CA 1
ATOM 755 C C . ASP A 1 92 ? -16.244 19.814 -1.546 1.00 83.25 92 ASP A C 1
ATOM 757 O O . ASP A 1 92 ? -15.570 20.788 -1.887 1.00 83.25 92 ASP A O 1
ATOM 761 N N . ASP A 1 93 ? -16.641 19.624 -0.285 1.00 81.94 93 ASP A N 1
ATOM 762 C CA . ASP A 1 93 ? -16.377 20.529 0.835 1.00 81.94 93 ASP A CA 1
ATOM 763 C C . ASP A 1 93 ? -15.203 20.055 1.715 1.00 81.94 93 ASP A C 1
ATOM 765 O O . ASP A 1 93 ? -14.851 20.721 2.697 1.00 81.94 93 ASP A O 1
ATOM 769 N N . LEU A 1 94 ? -14.578 18.912 1.397 1.00 80.19 94 LEU A N 1
ATOM 770 C CA . LEU A 1 94 ? -13.358 18.459 2.064 1.00 80.19 94 LEU A CA 1
ATOM 771 C C . LEU A 1 94 ? -12.195 19.362 1.643 1.00 80.19 94 LEU A C 1
ATOM 773 O O . LEU A 1 94 ? -11.527 19.141 0.634 1.00 80.19 94 LEU A O 1
ATOM 777 N N . ASP A 1 95 ? -11.955 20.402 2.438 1.00 69.69 95 ASP A N 1
ATOM 778 C CA . ASP A 1 95 ? -10.854 21.330 2.220 1.00 69.69 95 ASP A CA 1
ATOM 779 C C . ASP A 1 95 ? -9.502 20.606 2.358 1.00 69.69 95 ASP A C 1
ATOM 781 O O . ASP A 1 95 ? -9.078 20.200 3.446 1.00 69.69 95 ASP A O 1
ATOM 785 N N . MET A 1 96 ? -8.831 20.418 1.221 1.00 64.38 96 MET A N 1
ATOM 786 C CA . MET A 1 96 ? -7.547 19.724 1.103 1.00 64.38 96 MET A CA 1
ATOM 787 C C . MET A 1 96 ? -6.350 20.609 1.493 1.00 64.38 96 MET A C 1
ATOM 789 O O . MET A 1 96 ? -5.206 20.182 1.317 1.00 64.38 96 MET A O 1
ATOM 793 N N . ASP A 1 97 ? -6.577 21.808 2.048 1.00 56.94 97 ASP A N 1
ATOM 794 C CA . ASP A 1 97 ? -5.556 22.808 2.415 1.00 56.94 97 ASP A CA 1
ATOM 795 C C . ASP A 1 97 ? -4.588 22.394 3.557 1.00 56.94 97 ASP A C 1
ATOM 797 O O . ASP A 1 97 ? -3.876 23.219 4.135 1.00 56.94 97 ASP A O 1
ATOM 801 N N . GLY A 1 98 ? -4.447 21.091 3.820 1.00 56.28 98 GLY A N 1
ATOM 802 C CA . GLY A 1 98 ? -3.239 20.517 4.425 1.00 56.28 98 GLY A CA 1
ATOM 803 C C . GLY A 1 98 ? -3.385 19.978 5.844 1.00 56.28 98 GLY A C 1
ATOM 804 O O . GLY A 1 98 ? -2.408 19.473 6.398 1.00 56.28 98 GLY A O 1
ATOM 805 N N . ASP A 1 99 ? -4.581 20.019 6.427 1.00 60.22 99 ASP A N 1
ATOM 806 C CA . ASP A 1 99 ? -4.814 19.471 7.759 1.00 60.22 99 ASP A CA 1
ATOM 807 C C . ASP A 1 99 ? -5.369 18.040 7.694 1.00 60.22 99 ASP A C 1
ATOM 809 O O . ASP A 1 99 ? -6.563 17.824 7.489 1.00 60.22 99 ASP A O 1
ATOM 813 N N . SER A 1 100 ? -4.526 17.047 7.987 1.00 66.56 100 SER A N 1
ATOM 814 C CA . SER A 1 100 ? -4.987 15.691 8.307 1.00 66.56 100 SER A CA 1
ATOM 815 C C . SER A 1 100 ? -5.911 15.736 9.532 1.00 66.56 100 SER A C 1
ATOM 817 O O . SER A 1 100 ? -5.463 16.073 10.631 1.00 66.56 100 SER A O 1
ATOM 819 N N . GLY A 1 101 ? -7.201 15.448 9.345 1.00 81.06 101 GLY A N 1
ATOM 820 C CA . GLY A 1 101 ? -8.210 15.626 10.393 1.00 81.06 101 GLY A CA 1
ATOM 821 C C . GLY A 1 101 ? -8.792 14.339 10.965 1.00 81.06 101 GLY A C 1
ATOM 822 O O . GLY A 1 101 ? -9.126 14.302 12.146 1.00 81.06 101 GLY A O 1
ATOM 823 N N . LEU A 1 102 ? -8.916 13.292 10.154 1.00 88.50 102 LEU A N 1
ATOM 824 C CA . LEU A 1 102 ? -9.487 12.021 10.587 1.00 88.50 102 LEU A CA 1
ATOM 825 C C . LEU A 1 102 ? -8.406 11.119 11.179 1.00 88.50 102 LEU A C 1
ATOM 827 O O . LEU A 1 102 ? -7.356 10.908 10.572 1.00 88.50 102 LEU A O 1
ATOM 831 N N . LEU A 1 103 ? -8.663 10.598 12.379 1.00 90.88 103 LEU A N 1
ATOM 832 C CA . LEU A 1 103 ? -7.747 9.705 13.080 1.00 90.88 103 LEU A CA 1
ATOM 833 C C . LEU A 1 103 ? -8.385 8.332 13.282 1.00 90.88 103 LEU A C 1
ATOM 835 O O . LEU A 1 103 ? -9.444 8.208 13.905 1.00 90.88 103 LEU A O 1
ATOM 839 N N . LEU A 1 104 ? -7.672 7.312 12.811 1.00 91.38 104 LEU A N 1
ATOM 840 C CA . LEU A 1 104 ? -7.930 5.904 13.082 1.00 91.38 104 LEU A CA 1
ATOM 841 C C . LEU A 1 104 ? -6.916 5.386 14.107 1.00 91.38 104 LEU A C 1
ATOM 843 O O . LEU A 1 104 ? -5.739 5.748 14.073 1.00 91.38 104 LEU A O 1
ATOM 847 N N . GLU A 1 105 ? -7.380 4.536 15.012 1.00 92.81 105 GLU A N 1
ATOM 848 C CA . GLU A 1 105 ? -6.581 3.892 16.052 1.00 92.81 105 GLU A CA 1
ATOM 849 C C . GLU A 1 105 ? -6.630 2.378 15.887 1.00 92.81 105 GLU A C 1
ATOM 851 O O . GLU A 1 105 ? -7.682 1.819 15.586 1.00 92.81 105 GLU A O 1
ATOM 856 N N . TYR A 1 106 ? -5.494 1.727 16.134 1.00 94.06 106 TYR A N 1
ATOM 857 C CA . TYR A 1 106 ? -5.407 0.277 16.261 1.00 94.06 106 TYR A CA 1
ATOM 858 C C . TYR A 1 106 ? -5.466 -0.083 17.739 1.00 94.06 106 TYR A C 1
ATOM 860 O O . TYR A 1 106 ? -4.628 0.366 18.525 1.00 94.06 106 TYR A O 1
ATOM 868 N N . ILE A 1 107 ? -6.452 -0.886 18.115 1.00 95.88 107 ILE A N 1
ATOM 869 C CA . ILE A 1 107 ? -6.689 -1.297 19.494 1.00 95.88 107 ILE A CA 1
ATOM 870 C C . ILE A 1 107 ? -6.413 -2.791 19.594 1.00 95.88 107 ILE A C 1
ATOM 872 O O . ILE A 1 107 ? -6.987 -3.579 18.850 1.00 95.88 107 ILE A O 1
ATOM 876 N N . ALA A 1 108 ? -5.524 -3.181 20.507 1.00 97.75 108 ALA A N 1
ATOM 877 C CA . ALA A 1 108 ? -5.266 -4.588 20.779 1.00 97.75 108 ALA A CA 1
ATOM 878 C C . ALA A 1 108 ? -6.500 -5.233 21.432 1.00 97.75 108 ALA A C 1
ATOM 880 O O . ALA A 1 108 ? -7.055 -4.702 22.394 1.00 97.75 108 ALA A O 1
ATOM 881 N N . LEU A 1 109 ? -6.906 -6.391 20.919 1.00 97.38 109 LEU A N 1
ATOM 882 C CA . LEU A 1 109 ? -8.028 -7.181 21.435 1.00 97.38 109 LEU A CA 1
ATOM 883 C C . LEU A 1 109 ? -7.611 -8.089 22.603 1.00 97.38 109 LEU A C 1
ATOM 885 O O . LEU A 1 109 ? -8.454 -8.580 23.354 1.00 97.38 109 LEU A O 1
ATOM 889 N N . ALA A 1 110 ? -6.306 -8.314 22.751 1.00 95.75 110 ALA A N 1
ATOM 890 C CA . ALA A 1 110 ? -5.680 -9.095 23.808 1.00 95.75 110 ALA A CA 1
ATOM 891 C C . ALA A 1 110 ? -4.240 -8.606 24.049 1.00 95.75 110 ALA A C 1
ATOM 893 O O . ALA A 1 110 ? -3.720 -7.787 23.292 1.00 95.75 110 ALA A O 1
ATOM 894 N N . ASP A 1 111 ? -3.584 -9.123 25.088 1.00 97.81 111 ASP A N 1
ATOM 895 C CA . ASP A 1 111 ? -2.159 -8.870 25.320 1.00 97.81 111 ASP A CA 1
ATOM 896 C C . ASP A 1 111 ? -1.319 -9.463 24.176 1.00 97.81 111 ASP A C 1
ATOM 898 O O . ASP A 1 111 ? -1.359 -10.671 23.950 1.00 97.81 111 ASP A O 1
ATOM 902 N N . ILE A 1 112 ? -0.529 -8.624 23.499 1.00 97.62 112 ILE A N 1
ATOM 903 C CA . ILE A 1 112 ? 0.357 -9.022 22.393 1.00 97.62 112 ILE A CA 1
ATOM 904 C C . ILE A 1 112 ? 1.789 -9.151 22.920 1.00 97.62 112 ILE A C 1
ATOM 906 O O . ILE A 1 112 ? 2.347 -8.201 23.480 1.00 97.62 112 ILE A O 1
ATOM 910 N N . GLN A 1 113 ? 2.393 -10.327 22.765 1.00 98.06 113 GLN A N 1
ATOM 911 C CA . GLN A 1 113 ? 3.741 -10.607 23.262 1.00 98.06 113 GLN A CA 1
ATOM 912 C C . GLN A 1 113 ? 4.834 -10.123 22.294 1.00 98.06 113 GLN A C 1
ATOM 914 O O . GLN A 1 113 ? 4.615 -10.023 21.085 1.00 98.06 113 GLN A O 1
ATOM 919 N N . PRO A 1 114 ? 6.060 -9.851 22.784 1.00 97.81 114 PRO A N 1
ATOM 920 C CA . PRO A 1 114 ? 7.176 -9.496 21.915 1.00 97.81 114 PRO A CA 1
ATOM 921 C C . PRO A 1 114 ? 7.441 -10.558 20.839 1.00 97.81 114 PRO A C 1
ATOM 923 O O . PRO A 1 114 ? 7.704 -11.718 21.151 1.00 97.81 114 PRO A O 1
ATOM 926 N N . GLY A 1 115 ? 7.428 -10.131 19.575 1.00 96.94 115 GLY A N 1
ATOM 927 C CA . GLY A 1 115 ? 7.644 -11.000 18.415 1.00 96.94 115 GLY A CA 1
ATOM 928 C C . GLY A 1 115 ? 6.371 -11.610 17.825 1.00 96.94 115 GLY A C 1
ATOM 929 O O . GLY A 1 115 ? 6.469 -12.265 16.791 1.00 96.94 115 GLY A O 1
ATOM 930 N N . GLU A 1 116 ? 5.201 -11.391 18.431 1.00 97.62 116 GLU A N 1
ATOM 931 C CA . GLU A 1 116 ? 3.924 -11.731 17.802 1.00 97.62 116 GLU A CA 1
ATOM 932 C C . GLU A 1 116 ? 3.594 -10.754 16.669 1.00 97.62 116 GLU A C 1
ATOM 934 O O . GLU A 1 116 ? 3.863 -9.552 16.750 1.00 97.62 116 GLU A O 1
ATOM 939 N N . GLU A 1 117 ? 3.016 -11.289 15.597 1.00 97.06 117 GLU A N 1
ATOM 940 C CA . GLU A 1 117 ? 2.511 -10.496 14.484 1.00 97.06 117 GLU A CA 1
ATOM 941 C C . GLU A 1 117 ? 1.150 -9.891 14.840 1.00 97.06 117 GLU A C 1
ATOM 943 O O . GLU A 1 117 ? 0.330 -10.512 15.523 1.00 97.06 117 GLU A O 1
ATOM 948 N N . ILE A 1 118 ? 0.920 -8.658 14.390 1.00 97.06 118 ILE A N 1
ATOM 949 C CA . ILE A 1 118 ? -0.354 -7.966 14.571 1.00 97.06 118 ILE A CA 1
ATOM 950 C C . ILE A 1 118 ? -1.233 -8.296 13.370 1.00 97.06 118 ILE A C 1
ATOM 952 O O . ILE A 1 118 ? -0.842 -8.055 12.228 1.00 97.06 118 ILE A O 1
ATOM 956 N N . PHE A 1 119 ? -2.428 -8.800 13.652 1.00 97.00 119 PHE A N 1
ATOM 957 C CA . PHE A 1 119 ? -3.454 -9.092 12.669 1.00 97.00 119 PHE A CA 1
ATOM 958 C C . PHE A 1 119 ? -4.726 -8.318 12.977 1.00 97.00 119 PHE A C 1
ATOM 960 O O . PHE A 1 119 ? -5.165 -8.245 14.128 1.00 97.00 119 PHE A O 1
ATOM 967 N N . ILE A 1 120 ? -5.350 -7.817 11.921 1.00 95.38 120 ILE A N 1
ATOM 968 C CA . ILE A 1 120 ? -6.684 -7.226 11.966 1.00 95.38 120 ILE A CA 1
ATOM 969 C C . ILE A 1 120 ? -7.603 -7.982 11.008 1.00 95.38 120 ILE A C 1
ATOM 971 O O . ILE A 1 120 ? -7.146 -8.652 10.081 1.00 95.38 120 ILE A O 1
ATOM 975 N N . ASP A 1 121 ? -8.907 -7.846 11.200 1.00 94.06 121 ASP A N 1
ATOM 976 C CA . ASP A 1 121 ? -9.876 -8.269 10.196 1.00 94.06 121 ASP A CA 1
ATOM 977 C C . ASP A 1 121 ? -10.053 -7.145 9.160 1.00 94.06 121 ASP A C 1
ATOM 979 O O . ASP A 1 121 ? -10.289 -5.994 9.523 1.00 94.06 121 ASP A O 1
ATOM 983 N N . TYR A 1 122 ? -9.907 -7.474 7.874 1.00 91.00 122 TYR A N 1
ATOM 984 C CA . TYR A 1 122 ? -10.089 -6.521 6.765 1.00 91.00 122 TYR A CA 1
ATOM 985 C C . TYR A 1 122 ? -11.556 -6.431 6.325 1.00 91.00 122 TYR A C 1
ATOM 987 O O . TYR A 1 122 ? -11.908 -5.570 5.521 1.00 91.00 122 TYR A O 1
ATOM 995 N N . GLY A 1 123 ? -12.408 -7.307 6.853 1.00 90.69 123 GLY A N 1
ATOM 996 C CA . GLY A 1 123 ? -13.816 -7.386 6.516 1.00 90.69 123 GLY A CA 1
ATOM 997 C C . GLY A 1 123 ? -14.131 -8.531 5.546 1.00 90.69 123 GLY A C 1
ATOM 998 O O . GLY A 1 123 ? -13.272 -8.984 4.778 1.00 90.69 123 GLY A O 1
ATOM 999 N N . PRO A 1 124 ? -15.381 -9.019 5.577 1.00 90.94 124 PRO A N 1
ATOM 1000 C CA . PRO A 1 124 ? -15.817 -10.168 4.790 1.00 90.94 124 PRO A CA 1
ATOM 1001 C C . PRO A 1 124 ? -15.822 -9.906 3.282 1.00 90.94 124 PRO A C 1
ATOM 1003 O O . PRO A 1 124 ? -15.639 -10.842 2.508 1.00 90.94 124 PRO A O 1
ATOM 1006 N N . GLU A 1 125 ? -16.019 -8.662 2.849 1.00 86.81 125 GLU A N 1
ATOM 1007 C CA . GLU A 1 125 ? -15.987 -8.290 1.436 1.00 86.81 125 GLU A CA 1
ATOM 1008 C C . GLU A 1 125 ? -14.576 -8.472 0.857 1.00 86.81 125 GLU A C 1
ATOM 1010 O O . GLU A 1 125 ? -14.421 -9.051 -0.218 1.00 86.81 125 GLU A O 1
ATOM 1015 N N . TRP A 1 126 ? -13.537 -8.072 1.605 1.00 88.25 126 TRP A N 1
ATOM 1016 C CA . TRP A 1 126 ? -12.148 -8.230 1.163 1.00 88.25 126 TRP A CA 1
ATOM 1017 C C . TRP A 1 126 ? -11.757 -9.705 1.127 1.00 88.25 126 TRP A C 1
ATOM 1019 O O . TRP A 1 126 ? -11.164 -10.163 0.153 1.00 88.25 126 TRP A O 1
ATOM 1029 N N . GLU A 1 127 ? -12.140 -10.462 2.158 1.00 91.12 127 GLU A N 1
ATOM 1030 C CA . GLU A 1 127 ? -11.904 -11.906 2.227 1.00 91.12 127 GLU A CA 1
ATOM 1031 C C . GLU A 1 127 ? -12.614 -12.636 1.074 1.00 91.12 127 GLU A C 1
ATOM 1033 O O . GLU A 1 127 ? -12.048 -13.536 0.454 1.00 91.12 127 GLU A O 1
ATOM 1038 N N . GLY A 1 128 ? -13.841 -12.229 0.738 1.00 91.56 128 GLY A N 1
ATOM 1039 C CA . GLY A 1 128 ? -14.575 -12.744 -0.417 1.00 91.56 128 GLY A CA 1
ATOM 1040 C C . GLY A 1 128 ? -13.834 -12.489 -1.728 1.00 91.56 128 GLY A C 1
ATOM 1041 O O . GLY A 1 128 ? -13.555 -13.434 -2.469 1.00 91.56 128 GLY A O 1
ATOM 1042 N N . ALA A 1 129 ? -13.446 -11.236 -1.971 1.00 86.00 129 ALA A N 1
ATOM 1043 C CA . ALA A 1 129 ? -12.718 -10.838 -3.171 1.00 86.00 129 ALA A CA 1
ATOM 1044 C C . ALA A 1 129 ? -11.359 -11.552 -3.291 1.00 86.00 129 ALA A C 1
ATOM 1046 O O . ALA A 1 129 ? -11.017 -12.072 -4.353 1.00 86.00 129 ALA A O 1
ATOM 1047 N N . TRP A 1 130 ? -10.613 -11.680 -2.189 1.00 89.31 130 TRP A N 1
ATOM 1048 C CA . TRP A 1 130 ? -9.356 -12.428 -2.152 1.00 89.31 130 TRP A CA 1
ATOM 1049 C C . TRP A 1 130 ? -9.546 -13.915 -2.480 1.00 89.31 130 TRP A C 1
ATOM 1051 O O . TRP A 1 130 ? -8.792 -14.486 -3.272 1.00 89.31 130 TRP A O 1
ATOM 1061 N N . ASN A 1 131 ? -10.572 -14.553 -1.917 1.00 93.06 131 ASN A N 1
ATOM 1062 C CA . ASN A 1 131 ? -10.879 -15.952 -2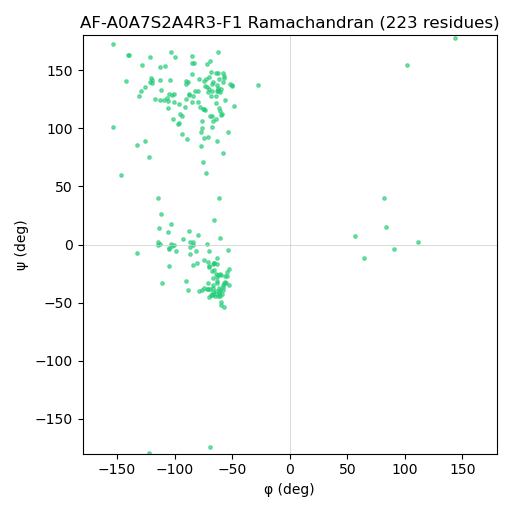.209 1.00 93.06 131 ASN A CA 1
ATOM 1063 C C . ASN A 1 131 ? -11.272 -16.164 -3.679 1.00 93.06 131 ASN A C 1
ATOM 1065 O O . ASN A 1 131 ? -10.838 -17.138 -4.307 1.00 93.06 131 ASN A O 1
ATOM 1069 N N . ASP A 1 132 ? -12.049 -15.245 -4.250 1.00 93.00 132 ASP A N 1
ATOM 1070 C CA . ASP A 1 132 ? -12.405 -15.272 -5.667 1.00 93.00 132 ASP A CA 1
ATOM 1071 C C . ASP A 1 132 ? -11.188 -15.031 -6.567 1.00 93.00 132 ASP A C 1
ATOM 1073 O O . ASP A 1 132 ? -11.010 -15.750 -7.558 1.00 93.00 132 ASP A O 1
ATOM 1077 N N . HIS A 1 133 ? -10.302 -14.105 -6.194 1.00 87.81 133 HIS A N 1
ATOM 1078 C CA . HIS A 1 133 ? -9.021 -13.893 -6.860 1.00 87.81 133 HIS A CA 1
ATOM 1079 C C . HIS A 1 133 ? -8.193 -15.181 -6.858 1.00 87.81 133 HIS A C 1
ATOM 1081 O O . HIS A 1 133 ? -7.836 -15.688 -7.916 1.00 87.81 133 HIS A O 1
ATOM 1087 N N . MET A 1 134 ? -7.963 -15.791 -5.695 1.00 91.31 134 MET A N 1
ATOM 1088 C CA . MET A 1 134 ? -7.191 -17.033 -5.566 1.00 91.31 134 MET A CA 1
ATOM 1089 C C . MET A 1 134 ? -7.747 -18.182 -6.418 1.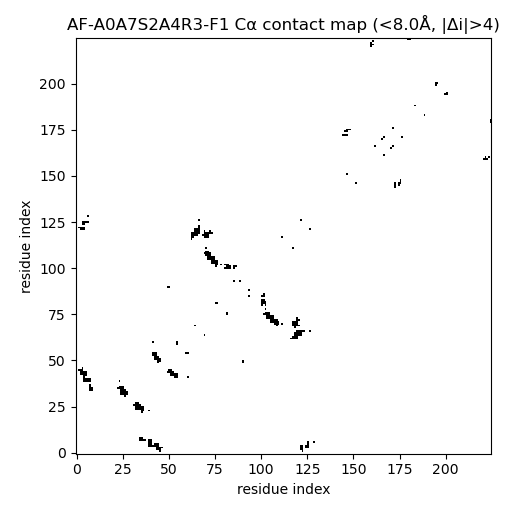00 91.31 134 MET A C 1
ATOM 1091 O O . MET A 1 134 ? -6.993 -19.026 -6.908 1.00 91.31 134 MET A O 1
ATOM 1095 N N . LYS A 1 135 ? -9.067 -18.226 -6.609 1.00 93.75 135 LYS A N 1
ATOM 1096 C CA . LYS A 1 135 ? -9.741 -19.252 -7.407 1.00 93.75 135 LYS A CA 1
ATOM 1097 C C . LYS A 1 135 ? -9.638 -19.007 -8.912 1.00 93.75 135 LYS A C 1
ATOM 1099 O O . LYS A 1 135 ? -9.513 -19.965 -9.678 1.00 93.75 135 LYS A O 1
ATOM 1104 N N . ASN A 1 136 ? -9.754 -17.752 -9.339 1.00 90.75 136 ASN A N 1
ATOM 1105 C CA . ASN A 1 136 ? -9.932 -17.398 -10.747 1.00 90.75 136 ASN A CA 1
ATOM 1106 C C . ASN A 1 136 ? -8.667 -16.829 -11.396 1.00 90.75 136 ASN A C 1
ATOM 1108 O O . ASN A 1 136 ? -8.560 -16.841 -12.627 1.00 90.75 136 ASN A O 1
ATOM 1112 N N . TRP A 1 137 ? -7.711 -16.361 -10.595 1.00 89.56 137 TRP A N 1
ATOM 1113 C CA . TRP A 1 137 ? -6.491 -15.741 -11.078 1.00 89.56 137 TRP A CA 1
ATOM 1114 C C . TRP A 1 137 ? -5.664 -16.725 -11.897 1.00 89.56 137 TRP A C 1
ATOM 1116 O O . TRP A 1 137 ? -5.419 -17.875 -11.518 1.00 89.56 137 TRP A O 1
ATOM 1126 N N . LYS A 1 138 ? -5.215 -16.247 -13.055 1.00 86.44 138 LYS A N 1
ATOM 1127 C CA . LYS A 1 138 ? -4.290 -16.958 -13.927 1.00 86.44 138 LYS A CA 1
ATOM 1128 C C . LYS A 1 138 ? -3.143 -16.015 -14.256 1.00 86.44 138 LYS A C 1
ATOM 1130 O O . LYS A 1 138 ? -3.408 -14.885 -14.666 1.00 86.44 138 LYS A O 1
ATOM 1135 N N . PRO A 1 139 ? -1.886 -16.465 -14.132 1.00 82.81 139 PRO A N 1
ATOM 1136 C CA . PRO A 1 139 ? -0.760 -15.653 -14.556 1.00 82.81 139 PRO A CA 1
ATOM 1137 C C . PRO A 1 139 ? -0.895 -15.336 -16.049 1.00 82.81 139 PRO A C 1
ATOM 1139 O O . PRO A 1 139 ? -1.172 -16.240 -16.848 1.00 82.81 139 PRO A O 1
ATOM 1142 N N . LYS A 1 140 ? -0.690 -14.068 -16.436 1.00 79.75 140 LYS A N 1
ATOM 1143 C CA . LYS A 1 140 ? -0.588 -13.713 -17.858 1.00 79.75 140 LYS A CA 1
ATOM 1144 C C . LYS A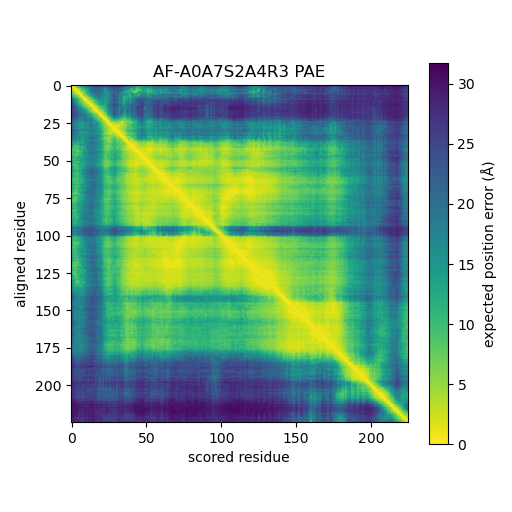 1 140 ? 0.576 -14.525 -18.470 1.00 79.75 140 LYS A C 1
ATOM 1146 O O . LYS A 1 140 ? 1.597 -14.692 -17.802 1.00 79.75 140 LYS A O 1
ATOM 1151 N N . PRO A 1 141 ? 0.477 -15.063 -19.699 1.00 78.94 141 PRO A N 1
ATOM 1152 C CA . PRO A 1 141 ? 1.522 -15.922 -20.271 1.00 78.94 141 PRO A CA 1
ATOM 1153 C C . PRO A 1 141 ? 2.930 -15.302 -20.235 1.00 78.94 141 PRO A C 1
ATOM 1155 O O . PRO A 1 141 ? 3.917 -16.001 -20.004 1.00 78.94 141 PRO A O 1
ATO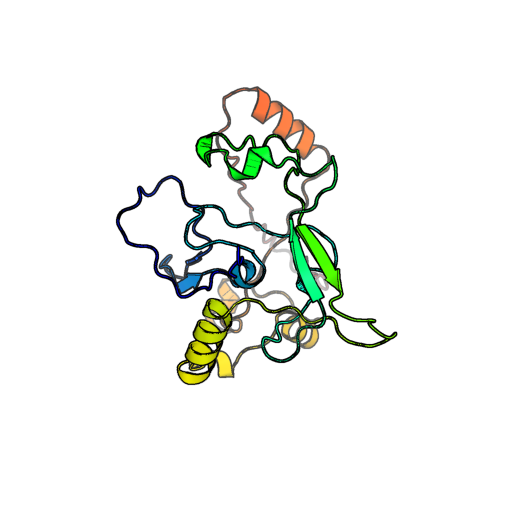M 1158 N N . GLU A 1 142 ? 3.025 -13.983 -20.404 1.00 74.31 142 GLU A N 1
ATOM 1159 C CA . GLU A 1 142 ? 4.271 -13.220 -20.329 1.00 74.31 142 GLU A CA 1
ATOM 1160 C C . GLU A 1 142 ? 4.940 -13.187 -18.943 1.00 74.31 142 GLU A C 1
ATOM 1162 O O . GLU A 1 142 ? 6.134 -12.886 -18.867 1.00 74.31 142 GLU A O 1
ATOM 1167 N N . THR A 1 143 ? 4.250 -13.539 -17.850 1.00 77.94 143 THR A N 1
ATOM 1168 C CA . THR A 1 143 ? 4.845 -13.503 -16.501 1.00 77.94 143 THR A CA 1
ATOM 1169 C C . THR A 1 143 ? 5.889 -14.594 -16.276 1.00 77.94 143 THR A C 1
ATOM 1171 O O . THR A 1 143 ? 6.673 -14.494 -15.336 1.00 77.94 143 THR A O 1
ATOM 1174 N N . GLN A 1 144 ? 5.956 -15.620 -17.132 1.00 79.44 144 GLN A N 1
ATOM 1175 C CA . GLN A 1 144 ? 6.987 -16.665 -17.043 1.00 79.44 144 GLN A CA 1
ATOM 1176 C C . GLN A 1 144 ? 8.407 -16.112 -17.225 1.00 79.44 144 GLN A C 1
ATOM 1178 O O . GLN A 1 144 ? 9.359 -16.682 -16.699 1.00 79.44 144 GLN A O 1
ATOM 1183 N N . ASN A 1 145 ? 8.538 -14.987 -17.934 1.00 84.06 145 ASN A N 1
ATOM 1184 C CA . ASN A 1 145 ? 9.807 -14.299 -18.167 1.00 84.06 145 ASN A CA 1
ATOM 1185 C C . ASN A 1 145 ? 9.960 -13.053 -17.286 1.00 84.06 145 ASN A C 1
ATOM 1187 O O . ASN A 1 145 ? 10.766 -12.174 -17.596 1.00 84.06 145 ASN A O 1
ATOM 1191 N N . TYR A 1 146 ? 9.167 -12.947 -16.216 1.00 88.06 146 TYR A N 1
ATOM 1192 C CA . TYR A 1 146 ? 9.270 -11.833 -15.290 1.00 88.06 146 TYR A CA 1
ATOM 1193 C C . TYR A 1 146 ? 10.664 -11.788 -14.656 1.00 88.06 146 TYR A C 1
ATOM 1195 O O . TYR A 1 146 ? 11.163 -12.778 -14.120 1.00 88.06 146 TYR A O 1
ATOM 1203 N N . VAL A 1 147 ? 11.266 -10.603 -14.675 1.00 91.12 147 VAL A N 1
ATOM 1204 C CA . VAL A 1 147 ? 12.510 -10.294 -13.965 1.00 91.12 147 VAL A CA 1
ATOM 1205 C C . VAL A 1 147 ? 12.3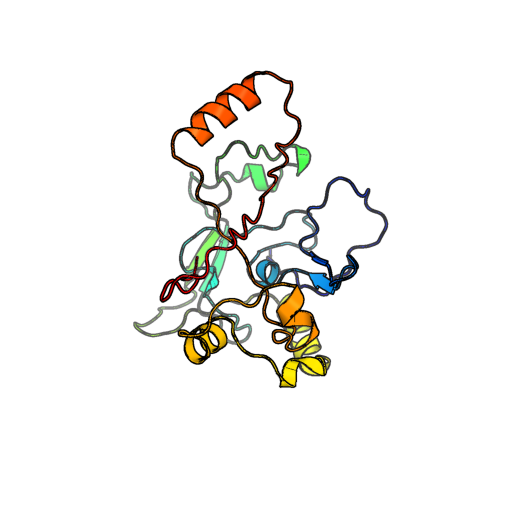35 -9.004 -13.180 1.00 91.12 147 VAL A C 1
ATOM 1207 O O . VAL A 1 147 ? 11.916 -7.991 -13.733 1.00 91.12 147 VAL A O 1
ATOM 1210 N N . SER A 1 148 ? 12.644 -9.007 -11.886 1.00 89.75 148 SER A N 1
ATOM 1211 C CA . SER A 1 148 ? 12.554 -7.769 -11.114 1.00 89.75 148 SER A CA 1
ATOM 1212 C C . SER A 1 148 ? 13.561 -6.740 -11.645 1.00 89.75 148 SER A C 1
ATOM 1214 O O . SER A 1 148 ? 14.657 -7.100 -12.079 1.00 89.75 148 SER A O 1
ATOM 1216 N N . ALA A 1 149 ? 13.229 -5.448 -11.583 1.00 87.25 149 ALA A N 1
ATOM 1217 C CA . ALA A 1 149 ? 14.173 -4.399 -11.978 1.00 87.25 149 ALA A CA 1
ATOM 1218 C C . ALA A 1 149 ? 15.479 -4.475 -11.166 1.00 87.25 149 ALA A C 1
ATOM 1220 O O . ALA A 1 149 ? 16.559 -4.250 -11.703 1.00 87.25 149 ALA A O 1
ATOM 1221 N N . ALA A 1 150 ? 15.398 -4.865 -9.891 1.00 87.88 150 ALA A N 1
ATOM 1222 C CA . ALA A 1 150 ? 16.567 -5.052 -9.039 1.00 87.88 150 ALA A CA 1
ATOM 1223 C C . ALA A 1 150 ? 17.468 -6.202 -9.519 1.00 87.88 150 ALA A C 1
ATOM 1225 O O . ALA A 1 150 ? 18.689 -6.043 -9.569 1.00 87.88 150 ALA A O 1
ATOM 1226 N N . ASP A 1 151 ? 16.891 -7.344 -9.894 1.00 92.69 151 ASP A N 1
ATOM 1227 C CA . ASP A 1 151 ? 17.658 -8.486 -10.401 1.00 92.69 151 ASP A CA 1
ATOM 1228 C C . ASP A 1 151 ? 18.215 -8.209 -11.791 1.00 92.69 151 ASP A C 1
ATOM 1230 O O . ASP A 1 151 ? 19.374 -8.528 -12.057 1.00 92.69 151 ASP A O 1
ATOM 1234 N N . PHE A 1 152 ? 17.437 -7.534 -12.642 1.00 92.62 152 PHE A N 1
ATOM 1235 C CA . PHE A 1 152 ? 17.900 -7.074 -13.943 1.00 92.62 152 PHE A CA 1
ATOM 1236 C C . PHE A 1 152 ? 19.097 -6.126 -13.793 1.00 92.62 152 PHE A C 1
ATOM 1238 O O . PHE A 1 152 ? 20.144 -6.362 -14.391 1.00 92.62 152 PHE A O 1
ATOM 1245 N N . ASN A 1 153 ? 18.998 -5.113 -12.930 1.00 88.62 153 ASN A N 1
ATOM 1246 C CA . ASN A 1 153 ? 20.094 -4.179 -12.665 1.00 88.62 153 ASN A CA 1
ATOM 1247 C C . ASN A 1 153 ? 21.328 -4.885 -12.089 1.00 88.62 153 ASN A C 1
ATOM 1249 O O . ASN A 1 153 ? 22.453 -4.539 -12.432 1.00 88.62 153 ASN A O 1
ATOM 1253 N N . ARG A 1 154 ? 21.142 -5.893 -11.229 1.00 91.00 154 ARG A N 1
ATOM 1254 C CA . ARG A 1 154 ? 22.247 -6.672 -10.652 1.00 91.00 154 ARG A CA 1
ATOM 1255 C C . ARG A 1 154 ? 22.958 -7.522 -11.703 1.00 91.00 154 ARG A C 1
ATOM 1257 O O . ARG A 1 154 ? 24.186 -7.590 -11.690 1.00 91.00 154 ARG A O 1
ATOM 1264 N N . ALA A 1 155 ? 22.193 -8.172 -12.577 1.00 93.81 155 ALA A N 1
ATOM 1265 C CA . ALA A 1 155 ? 22.713 -9.027 -13.637 1.00 93.81 155 ALA A CA 1
ATOM 1266 C C . ALA A 1 155 ? 23.411 -8.224 -14.747 1.00 93.81 155 ALA A C 1
ATOM 1268 O O . ALA A 1 155 ? 24.406 -8.694 -15.285 1.00 93.81 155 ALA A O 1
ATOM 1269 N N . ASN A 1 156 ? 22.938 -7.005 -15.029 1.00 91.06 156 ASN A N 1
ATOM 1270 C CA . ASN A 1 156 ? 23.410 -6.153 -16.127 1.00 91.06 156 ASN A CA 1
ATOM 1271 C C . ASN A 1 156 ? 24.147 -4.896 -15.621 1.00 91.06 156 ASN A C 1
ATOM 1273 O O . ASN A 1 156 ? 24.171 -3.869 -16.291 1.00 91.06 156 ASN A O 1
ATOM 1277 N N . LYS A 1 157 ? 24.737 -4.946 -14.419 1.00 89.56 157 LYS A N 1
ATOM 1278 C CA . LYS A 1 157 ? 25.329 -3.770 -13.745 1.00 89.56 157 LYS A CA 1
ATOM 1279 C C . LYS A 1 157 ? 26.464 -3.088 -14.525 1.00 89.56 157 LYS A C 1
ATOM 1281 O O . LYS A 1 157 ? 26.730 -1.911 -14.300 1.00 89.56 157 LYS A O 1
ATOM 1286 N N . ASP A 1 158 ? 27.151 -3.848 -15.378 1.00 92.06 158 ASP A N 1
ATOM 1287 C CA . ASP A 1 158 ? 28.303 -3.398 -16.167 1.00 92.06 158 ASP A CA 1
ATOM 1288 C C . ASP A 1 158 ? 27.912 -3.121 -17.633 1.00 92.06 158 ASP A C 1
ATOM 1290 O O . ASP A 1 158 ? 28.751 -2.711 -18.434 1.00 92.06 158 ASP A O 1
ATOM 1294 N N . GLU A 1 159 ? 26.643 -3.338 -17.996 1.00 88.50 159 GLU A N 1
ATOM 1295 C CA . GLU A 1 159 ? 26.122 -3.064 -19.332 1.00 88.50 159 GLU A CA 1
ATOM 1296 C C . GLU A 1 159 ? 25.629 -1.618 -19.429 1.00 88.50 159 GLU A C 1
ATOM 1298 O O . GLU A 1 159 ? 24.991 -1.086 -18.518 1.00 88.50 159 GLU A O 1
ATOM 1303 N N . ALA A 1 160 ? 25.904 -0.967 -20.560 1.00 87.62 160 ALA A N 1
A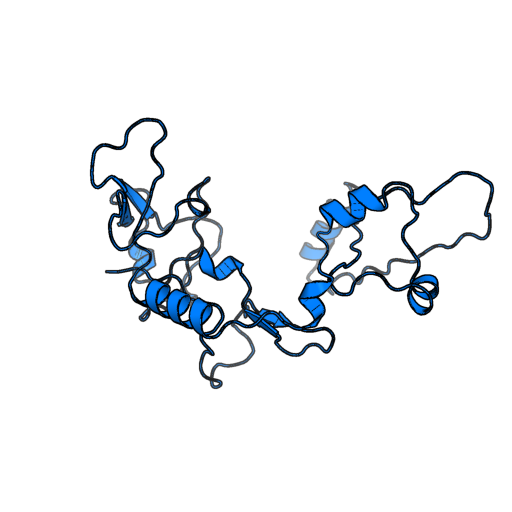TOM 1304 C CA . ALA A 1 160 ? 25.303 0.327 -20.851 1.00 87.62 160 ALA A CA 1
ATOM 1305 C C . ALA A 1 160 ? 23.794 0.171 -21.101 1.00 87.62 160 ALA A C 1
ATOM 1307 O 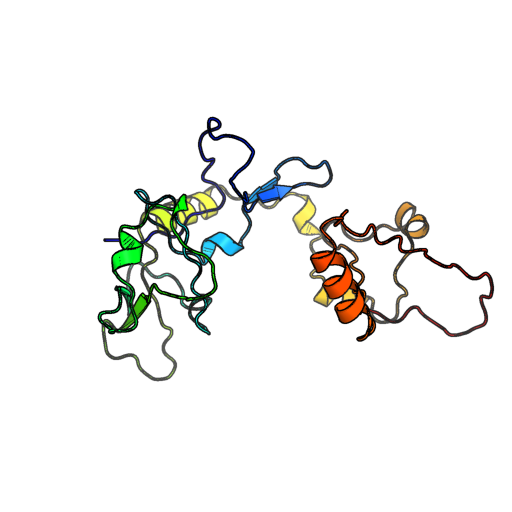O . ALA A 1 160 ? 23.337 -0.835 -21.650 1.00 87.62 160 ALA A O 1
ATOM 1308 N N . ILE A 1 161 ? 23.015 1.196 -20.745 1.00 85.75 161 ILE A N 1
ATOM 1309 C CA . ILE A 1 161 ? 21.596 1.242 -21.111 1.00 85.75 161 ILE A CA 1
ATOM 1310 C C . ILE A 1 161 ? 21.486 1.325 -22.639 1.00 85.75 161 ILE A C 1
ATOM 1312 O O . ILE A 1 161 ? 22.079 2.206 -23.261 1.00 85.75 161 ILE A O 1
ATOM 1316 N N . ARG A 1 162 ? 20.700 0.418 -23.225 1.00 88.81 162 ARG A N 1
ATOM 1317 C CA . ARG A 1 162 ? 20.440 0.320 -24.661 1.00 88.81 162 ARG A CA 1
ATOM 1318 C C . ARG A 1 162 ? 19.573 1.480 -25.135 1.00 88.81 162 ARG A C 1
ATOM 1320 O O . ARG A 1 162 ? 18.504 1.758 -24.584 1.00 88.81 162 ARG A O 1
ATOM 1327 N N . THR A 1 163 ? 20.014 2.117 -26.208 1.00 86.69 163 THR A N 1
ATOM 1328 C CA . THR A 1 163 ? 19.266 3.108 -26.978 1.00 86.69 163 THR A CA 1
ATOM 1329 C C . THR A 1 163 ? 18.003 2.504 -27.593 1.00 86.69 163 THR A C 1
ATOM 1331 O O . THR A 1 163 ? 17.840 1.287 -27.682 1.00 86.69 163 THR A O 1
ATOM 1334 N N . ARG A 1 164 ? 17.096 3.365 -28.070 1.00 84.81 164 ARG A N 1
ATOM 1335 C CA . ARG A 1 164 ? 15.868 2.923 -28.748 1.00 84.81 164 ARG A CA 1
ATOM 1336 C C . ARG A 1 164 ? 16.154 2.044 -29.971 1.00 84.81 164 ARG A C 1
ATOM 1338 O O . ARG A 1 164 ? 15.412 1.101 -30.191 1.00 84.81 164 ARG A O 1
ATOM 1345 N N . VAL A 1 165 ? 17.217 2.348 -30.721 1.00 89.69 165 VAL A N 1
ATOM 1346 C CA . VAL A 1 165 ? 17.611 1.590 -31.921 1.00 89.69 165 VAL A CA 1
ATOM 1347 C C . VAL A 1 165 ? 18.141 0.210 -31.534 1.00 89.69 165 VAL A C 1
ATOM 1349 O O . VAL A 1 165 ? 17.713 -0.787 -32.093 1.00 89.69 165 VAL A O 1
ATOM 1352 N N . GLU A 1 166 ? 19.003 0.119 -30.517 1.00 89.31 166 GLU A N 1
ATOM 1353 C CA . GLU A 1 166 ? 19.531 -1.172 -30.042 1.00 89.31 166 GLU A CA 1
ATOM 1354 C C . GLU A 1 166 ? 18.432 -2.097 -29.493 1.00 89.31 166 GLU A C 1
ATOM 1356 O O . GLU A 1 166 ? 18.556 -3.319 -29.556 1.00 89.31 166 GLU A O 1
ATOM 1361 N N . GLN A 1 167 ? 17.338 -1.527 -28.977 1.00 89.69 167 GLN A N 1
ATOM 1362 C CA . GLN A 1 167 ? 16.179 -2.290 -28.512 1.00 89.69 167 GLN A CA 1
ATOM 1363 C C . GLN A 1 167 ? 15.313 -2.871 -29.641 1.00 89.69 167 GLN A C 1
ATOM 1365 O O . GLN A 1 167 ? 14.494 -3.742 -29.355 1.00 89.69 167 GLN A O 1
ATOM 1370 N N . GLU A 1 168 ? 15.485 -2.436 -30.895 1.00 92.25 168 GLU A N 1
ATOM 1371 C CA . GLU A 1 168 ? 14.809 -3.051 -32.047 1.00 92.25 168 GLU A CA 1
ATOM 1372 C C . GLU A 1 168 ? 15.362 -4.459 -32.319 1.00 92.25 168 GLU A C 1
ATOM 1374 O O . GLU A 1 168 ? 14.592 -5.380 -32.592 1.00 92.25 168 GLU A O 1
ATOM 1379 N N . ASP A 1 169 ? 16.678 -4.641 -32.161 1.00 95.12 169 ASP A N 1
ATOM 1380 C CA . ASP A 1 169 ? 17.357 -5.927 -32.353 1.00 95.12 169 ASP A CA 1
ATOM 1381 C C . ASP A 1 169 ? 17.393 -6.769 -31.069 1.00 95.12 169 ASP A C 1
ATOM 1383 O O . ASP A 1 169 ? 17.231 -7.992 -31.099 1.00 95.12 169 ASP A O 1
ATOM 1387 N N . VAL A 1 170 ? 17.616 -6.119 -29.923 1.00 93.50 170 VAL A N 1
ATOM 1388 C CA . VAL A 1 170 ? 17.730 -6.768 -28.613 1.00 93.50 170 VAL A CA 1
ATOM 1389 C C . VAL A 1 170 ? 16.856 -6.005 -27.615 1.00 93.50 170 VAL A C 1
ATOM 1391 O O . VAL A 1 170 ? 17.354 -5.109 -26.928 1.00 93.50 170 VAL A O 1
ATOM 1394 N N . PRO A 1 171 ? 15.551 -6.318 -27.508 1.00 91.56 171 PRO A N 1
ATOM 1395 C CA . PRO A 1 171 ? 14.635 -5.605 -26.619 1.00 91.56 171 PRO A CA 1
ATOM 1396 C C . PRO A 1 171 ? 14.896 -5.919 -25.142 1.00 91.56 171 PRO A C 1
ATOM 1398 O O . PRO A 1 171 ? 15.472 -6.952 -24.780 1.00 91.56 171 PRO A O 1
ATOM 1401 N N . TYR A 1 172 ? 14.508 -5.010 -24.247 1.00 90.62 172 TYR A N 1
ATOM 1402 C CA . TYR A 1 172 ? 14.425 -5.335 -22.821 1.00 90.62 172 TYR A CA 1
ATOM 1403 C C . TYR A 1 172 ? 13.266 -6.314 -22.563 1.00 90.62 172 TYR A C 1
ATOM 1405 O O . TYR A 1 172 ? 12.332 -6.386 -23.367 1.00 90.62 172 TYR A O 1
ATOM 1413 N N . PRO A 1 173 ? 13.293 -7.075 -21.451 1.00 90.56 173 PRO A N 1
ATOM 1414 C CA . PRO A 1 173 ? 12.118 -7.815 -21.006 1.00 90.56 173 PRO A CA 1
ATOM 1415 C C . PRO A 1 173 ? 10.907 -6.879 -20.917 1.00 90.56 173 PRO A C 1
ATOM 1417 O O . PRO A 1 173 ? 11.037 -5.758 -20.430 1.00 90.56 173 PRO A O 1
ATOM 1420 N N . LYS A 1 174 ? 9.728 -7.331 -21.362 1.00 86.69 174 LYS A N 1
ATOM 1421 C CA . LYS A 1 174 ? 8.517 -6.487 -21.449 1.00 86.69 174 LYS A CA 1
ATOM 1422 C C . LYS A 1 174 ? 8.120 -5.834 -20.119 1.00 86.69 174 LYS A C 1
ATOM 1424 O O . LYS A 1 174 ? 7.499 -4.778 -20.105 1.00 86.69 174 LYS A O 1
ATOM 1429 N N . ASN A 1 175 ? 8.475 -6.466 -19.004 1.00 84.62 175 ASN A N 1
ATOM 1430 C CA . ASN A 1 175 ? 8.183 -5.998 -17.654 1.00 84.62 175 ASN A CA 1
ATOM 1431 C C . ASN A 1 175 ? 9.247 -5.026 -17.091 1.00 84.62 175 ASN A C 1
ATOM 1433 O O . ASN A 1 175 ? 9.140 -4.612 -15.939 1.00 84.62 175 ASN A O 1
ATOM 1437 N N . ILE A 1 176 ? 10.273 -4.673 -17.874 1.00 87.94 176 ILE A N 1
ATOM 1438 C CA . ILE A 1 176 ? 11.297 -3.685 -17.525 1.00 87.94 176 ILE A CA 1
ATOM 1439 C C . ILE A 1 176 ? 11.059 -2.416 -18.339 1.00 87.94 176 ILE A C 1
ATOM 1441 O O . ILE A 1 176 ? 11.008 -2.443 -19.566 1.00 87.94 176 ILE A O 1
ATOM 1445 N N . LYS A 1 177 ? 10.962 -1.280 -17.645 1.00 83.88 177 LYS A N 1
ATOM 1446 C CA . LYS A 1 177 ? 10.906 0.049 -18.258 1.00 83.88 177 LYS A CA 1
ATOM 1447 C C . LYS A 1 177 ? 12.093 0.875 -17.773 1.00 83.88 177 LYS A C 1
ATOM 1449 O O . LYS A 1 177 ? 12.450 0.833 -16.598 1.00 83.88 177 LYS A O 1
ATOM 1454 N N . THR A 1 178 ? 12.698 1.636 -18.676 1.00 80.62 178 THR A N 1
ATOM 1455 C CA . THR A 1 178 ? 13.753 2.596 -18.335 1.00 80.62 178 THR A CA 1
ATOM 1456 C C . THR A 1 178 ? 13.127 3.938 -17.971 1.00 80.62 178 THR A C 1
ATOM 1458 O O . THR A 1 178 ? 12.335 4.473 -18.748 1.00 80.62 178 THR A O 1
ATOM 1461 N N . ALA A 1 179 ? 13.512 4.504 -16.830 1.00 74.69 179 ALA A N 1
ATOM 1462 C CA . ALA A 1 179 ? 13.139 5.855 -16.424 1.00 74.69 179 ALA A CA 1
ATOM 1463 C C . ALA A 1 179 ? 14.399 6.698 -16.215 1.00 74.69 179 ALA A C 1
ATOM 1465 O O . ALA A 1 179 ? 15.412 6.195 -15.731 1.00 74.69 179 ALA A O 1
ATOM 1466 N N . CYS A 1 180 ? 14.329 7.979 -16.573 1.00 68.00 180 CYS A N 1
ATOM 1467 C CA . CYS A 1 180 ? 15.395 8.936 -16.303 1.00 68.00 180 CYS A CA 1
ATOM 1468 C C . CYS A 1 180 ? 14.933 9.909 -15.227 1.00 68.00 180 CYS A C 1
ATOM 1470 O O . CYS A 1 180 ? 13.912 10.580 -15.392 1.00 68.00 180 CYS A O 1
ATOM 1472 N N . PHE A 1 181 ? 15.709 10.014 -14.153 1.00 60.69 181 PHE A N 1
ATOM 1473 C CA . PHE A 1 181 ? 15.512 11.054 -13.155 1.00 60.69 181 PHE A CA 1
ATOM 1474 C C . PHE A 1 181 ? 16.231 12.314 -13.621 1.00 60.69 181 PHE A C 1
ATOM 1476 O O . PHE A 1 181 ? 17.426 12.297 -13.912 1.00 60.69 181 PHE A O 1
ATOM 1483 N N . PHE A 1 182 ? 15.484 13.408 -13.739 1.00 62.66 182 PHE A N 1
ATOM 1484 C CA . PHE A 1 182 ? 16.059 14.714 -14.019 1.00 62.66 182 PHE A CA 1
ATOM 1485 C C . PHE A 1 182 ? 16.113 15.501 -12.714 1.00 62.66 182 PHE A C 1
ATOM 1487 O O . PHE A 1 182 ? 15.079 15.938 -12.208 1.00 62.66 182 PHE A O 1
ATOM 1494 N N . GLU A 1 183 ? 17.313 15.683 -12.168 1.00 60.06 183 GLU A N 1
ATOM 1495 C CA . GLU A 1 183 ? 17.512 16.638 -11.086 1.00 60.06 183 GLU A CA 1
ATOM 1496 C C . GLU A 1 183 ? 17.505 18.049 -11.663 1.00 60.06 183 GLU A C 1
ATOM 1498 O O . GLU A 1 183 ? 18.346 18.433 -12.482 1.00 60.06 183 GLU A O 1
ATOM 1503 N N . PHE A 1 184 ? 16.527 18.842 -11.240 1.00 63.56 184 PHE A N 1
ATOM 1504 C CA . PHE A 1 184 ? 16.529 20.254 -11.563 1.00 63.56 184 PHE A CA 1
ATOM 1505 C C . PHE A 1 184 ? 17.622 20.959 -10.751 1.00 63.56 184 PHE A C 1
ATOM 1507 O O . PHE A 1 184 ? 17.720 20.733 -9.542 1.00 63.56 184 PHE A O 1
ATOM 1514 N N . PRO A 1 185 ? 18.420 21.854 -11.365 1.00 71.88 185 PRO A N 1
ATOM 1515 C CA . PRO A 1 185 ? 19.320 22.698 -10.595 1.00 71.88 185 PRO A CA 1
ATOM 1516 C C . PRO A 1 185 ? 18.504 23.501 -9.575 1.00 71.88 185 PRO A C 1
ATOM 1518 O O . PRO A 1 185 ? 17.378 23.913 -9.854 1.00 71.88 185 PRO A O 1
ATOM 1521 N N . SER A 1 186 ? 19.065 23.747 -8.391 1.00 69.56 186 SER A N 1
ATOM 1522 C CA . SER A 1 186 ? 18.367 24.387 -7.262 1.00 69.56 186 SER A CA 1
ATOM 1523 C C . SER A 1 186 ? 17.724 25.744 -7.597 1.00 69.56 186 SER A C 1
ATOM 1525 O O . SER A 1 186 ? 16.745 26.144 -6.974 1.00 69.56 186 SER A O 1
ATOM 1527 N N . ASN A 1 187 ? 18.222 26.434 -8.626 1.00 68.44 187 ASN A N 1
ATOM 1528 C CA . ASN A 1 187 ? 17.685 27.699 -9.135 1.00 68.44 187 ASN A CA 1
ATOM 1529 C C . ASN A 1 187 ? 16.468 27.555 -10.077 1.00 68.44 187 ASN A C 1
ATOM 1531 O O . ASN A 1 187 ? 15.903 28.563 -10.510 1.00 68.44 187 ASN A O 1
ATOM 1535 N N . PHE A 1 188 ? 16.076 26.333 -10.442 1.00 68.06 188 PHE A N 1
ATOM 1536 C CA . PHE A 1 188 ? 14.913 26.062 -11.285 1.00 68.06 188 PHE A CA 1
ATOM 1537 C C . PHE A 1 188 ? 13.612 26.245 -10.504 1.00 68.06 188 PHE A C 1
ATOM 1539 O O . PHE A 1 188 ? 12.655 26.805 -11.035 1.00 68.06 188 PHE A O 1
ATOM 1546 N N . THR A 1 189 ? 13.595 25.865 -9.224 1.00 65.00 189 THR A N 1
ATOM 1547 C CA . THR A 1 189 ? 12.440 26.037 -8.330 1.00 65.00 189 THR A CA 1
ATOM 1548 C C . THR A 1 189 ? 12.050 27.512 -8.212 1.00 65.00 189 THR A C 1
ATOM 1550 O O . THR A 1 189 ? 10.884 27.859 -8.375 1.00 65.00 189 THR A O 1
ATOM 1553 N N . GLU A 1 190 ? 13.033 28.413 -8.088 1.00 66.56 190 GLU A N 1
ATOM 1554 C CA . GLU A 1 190 ? 12.785 29.862 -8.077 1.00 66.56 190 GLU A CA 1
ATOM 1555 C C . GLU A 1 190 ? 12.184 30.386 -9.391 1.00 66.56 190 GLU A C 1
ATOM 1557 O O . GLU A 1 190 ? 11.410 31.347 -9.393 1.00 66.56 190 GLU A O 1
ATOM 1562 N N . GLN A 1 191 ? 12.545 29.787 -10.528 1.00 64.19 191 GLN A N 1
ATOM 1563 C CA . GLN A 1 191 ? 12.003 30.163 -11.836 1.00 64.19 191 GLN A CA 1
ATOM 1564 C C . GLN A 1 191 ? 10.580 29.631 -12.019 1.00 64.19 191 GLN A C 1
ATOM 1566 O O . GLN A 1 191 ? 9.717 30.356 -12.514 1.00 64.19 191 GLN A O 1
ATOM 1571 N N . VAL A 1 192 ? 10.315 28.408 -11.555 1.00 65.38 192 VAL A N 1
ATOM 1572 C CA . VAL A 1 192 ? 8.976 27.812 -11.511 1.00 65.38 192 VAL A CA 1
ATOM 1573 C C . VAL A 1 192 ? 8.037 28.641 -10.635 1.00 65.38 1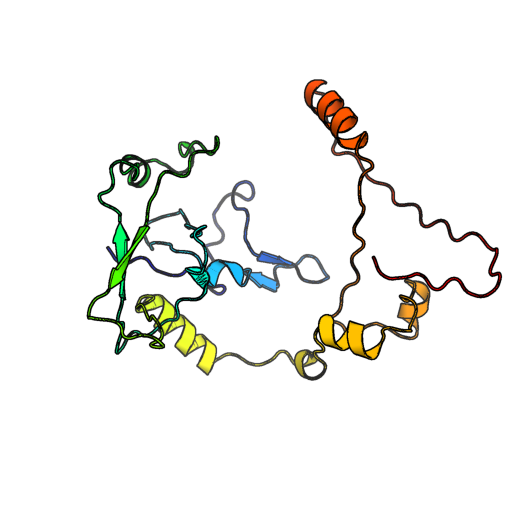92 VAL A C 1
ATOM 1575 O O . VAL A 1 192 ? 6.935 28.961 -11.073 1.00 65.38 192 VAL A O 1
ATOM 1578 N N . ASP A 1 193 ? 8.473 29.082 -9.457 1.00 69.12 193 ASP A N 1
ATOM 1579 C CA . ASP A 1 193 ? 7.641 29.896 -8.562 1.00 69.12 193 ASP A CA 1
ATOM 1580 C C . ASP A 1 193 ? 7.334 31.284 -9.138 1.00 69.12 193 ASP A C 1
ATOM 1582 O O . ASP A 1 193 ? 6.227 31.806 -8.975 1.00 69.12 193 ASP A O 1
ATOM 1586 N N . LYS A 1 194 ? 8.281 31.881 -9.873 1.00 65.62 194 LYS A N 1
ATOM 1587 C CA . LYS A 1 194 ? 8.039 33.124 -10.626 1.00 65.62 194 LYS A CA 1
ATOM 1588 C C . LYS A 1 194 ? 7.044 32.913 -11.771 1.00 65.62 194 LYS A C 1
ATOM 1590 O O . LYS A 1 194 ? 6.217 33.790 -12.016 1.00 65.62 194 LYS A O 1
ATOM 1595 N N . LEU A 1 195 ? 7.092 31.761 -12.444 1.00 61.59 195 LEU A N 1
ATOM 1596 C CA . LEU A 1 195 ? 6.167 31.404 -13.524 1.00 61.59 195 LEU A CA 1
ATOM 1597 C C . LEU A 1 195 ? 4.757 31.084 -13.013 1.00 61.59 195 LEU A C 1
ATOM 1599 O O . LEU A 1 195 ? 3.791 31.507 -13.640 1.00 61.59 195 LEU A O 1
ATOM 1603 N N . LYS A 1 196 ? 4.611 30.416 -11.862 1.00 63.44 196 LYS A N 1
ATOM 1604 C CA . LYS A 1 196 ? 3.299 30.179 -11.228 1.00 63.44 196 LYS A CA 1
ATOM 1605 C C . LYS A 1 196 ? 2.592 31.491 -10.883 1.00 63.44 196 LYS A C 1
ATOM 1607 O O . LYS A 1 196 ? 1.392 31.625 -11.092 1.00 63.44 196 LYS A O 1
ATOM 1612 N N . LYS A 1 197 ? 3.344 32.494 -10.415 1.00 66.19 197 LYS A N 1
ATOM 1613 C CA . LYS A 1 197 ? 2.805 33.815 -10.045 1.00 66.19 197 LYS A CA 1
ATOM 1614 C C . LYS A 1 197 ? 2.342 34.658 -11.241 1.00 66.19 197 LYS A C 1
ATOM 1616 O O . LYS A 1 197 ? 1.558 35.584 -11.048 1.00 66.19 197 LYS A O 1
ATOM 1621 N N . SER A 1 198 ? 2.784 34.357 -12.464 1.00 66.25 198 SER A N 1
ATOM 1622 C CA . SER A 1 198 ? 2.518 35.200 -13.640 1.00 66.25 198 SER A CA 1
ATOM 1623 C C . SER A 1 198 ? 1.161 34.962 -14.322 1.00 66.25 198 SER A C 1
ATOM 1625 O O . SER A 1 198 ? 0.886 35.613 -15.326 1.00 66.25 198 SER A O 1
ATOM 1627 N N . HIS A 1 199 ? 0.310 34.062 -13.804 1.00 55.59 199 HIS A N 1
ATOM 1628 C CA . HIS A 1 199 ? -1.015 33.706 -14.361 1.00 55.59 199 HIS A CA 1
ATOM 1629 C C . HIS A 1 199 ? -1.013 33.216 -15.830 1.00 55.59 199 HIS A C 1
ATOM 1631 O O . HIS A 1 199 ? -2.069 32.962 -16.397 1.00 55.59 199 HIS A O 1
ATOM 1637 N N . ASN A 1 200 ? 0.162 33.011 -16.437 1.00 54.38 200 ASN A N 1
ATOM 1638 C CA . ASN A 1 200 ? 0.353 32.522 -17.807 1.00 54.38 200 ASN A CA 1
ATOM 1639 C C . ASN A 1 200 ? 1.019 31.134 -17.813 1.00 54.38 200 ASN A C 1
ATOM 1641 O O . ASN A 1 200 ? 1.916 30.844 -18.609 1.00 54.38 200 ASN A O 1
ATOM 1645 N N . TRP A 1 201 ? 0.618 30.266 -16.880 1.00 45.31 201 TRP A N 1
ATOM 1646 C CA . TRP A 1 201 ? 1.181 28.925 -16.758 1.00 45.31 201 TRP A CA 1
ATOM 1647 C C . TRP A 1 201 ? 0.653 28.013 -17.873 1.00 45.31 201 TRP A C 1
ATOM 1649 O O . TRP A 1 201 ? -0.360 27.333 -17.733 1.00 45.31 201 TRP A O 1
ATOM 1659 N N . ALA A 1 202 ? 1.373 27.954 -18.990 1.00 55.06 202 ALA A N 1
ATOM 1660 C CA . ALA A 1 202 ? 1.374 26.756 -19.817 1.00 55.06 202 ALA A CA 1
ATOM 1661 C C . ALA A 1 202 ? 2.323 25.743 -19.161 1.00 55.06 202 ALA A C 1
ATOM 1663 O O . ALA A 1 202 ? 3.449 26.106 -18.811 1.00 55.06 202 ALA A O 1
ATOM 1664 N N . ARG A 1 203 ? 1.890 24.481 -18.995 1.00 49.12 203 ARG A N 1
ATOM 1665 C CA . ARG A 1 203 ? 2.744 23.403 -18.459 1.00 49.12 203 ARG A CA 1
ATOM 1666 C C . ARG A 1 203 ? 4.093 23.428 -19.201 1.00 49.12 203 ARG A C 1
ATOM 1668 O O . ARG A 1 203 ? 4.085 23.277 -20.428 1.00 49.12 203 ARG A O 1
ATOM 1675 N N . PRO A 1 204 ? 5.235 23.646 -18.520 1.00 50.81 204 PRO A N 1
ATOM 1676 C CA . PRO A 1 204 ? 6.519 23.715 -19.200 1.00 50.81 204 PRO A CA 1
ATOM 1677 C C . PRO A 1 204 ? 6.782 22.380 -19.903 1.00 50.81 204 PRO A C 1
ATOM 1679 O O . PRO A 1 204 ? 6.901 21.336 -19.267 1.00 50.81 204 PRO A O 1
ATOM 1682 N N . ARG A 1 205 ? 6.839 22.399 -21.240 1.00 43.44 205 ARG A N 1
ATOM 1683 C CA . ARG A 1 205 ? 7.217 21.223 -22.031 1.00 43.44 205 ARG A CA 1
ATOM 1684 C C . ARG A 1 205 ? 8.725 21.051 -21.933 1.00 43.44 205 ARG A C 1
ATOM 1686 O O . ARG A 1 205 ? 9.474 21.741 -22.625 1.00 43.44 205 ARG A O 1
ATOM 1693 N N . LEU A 1 206 ? 9.164 20.128 -21.082 1.00 43.91 206 LEU A N 1
ATOM 1694 C CA . LEU A 1 206 ? 10.561 19.722 -21.027 1.00 43.91 206 LEU A CA 1
ATOM 1695 C C . LEU A 1 206 ? 10.905 18.993 -22.334 1.00 43.91 206 LEU A C 1
ATOM 1697 O O . LEU A 1 206 ? 10.416 17.898 -22.600 1.00 43.91 206 LEU A O 1
ATOM 1701 N N . LYS A 1 207 ? 11.727 19.613 -23.184 1.00 42.22 207 LYS A N 1
ATOM 1702 C CA . LYS A 1 207 ? 12.329 18.933 -24.335 1.00 42.22 207 LYS A CA 1
ATOM 1703 C C . LYS A 1 207 ? 13.690 18.406 -23.911 1.00 42.22 207 LYS A C 1
ATOM 1705 O O . LYS A 1 207 ? 14.676 19.136 -23.969 1.00 42.22 207 LYS A O 1
ATOM 1710 N N . VAL A 1 208 ? 13.735 17.145 -23.495 1.00 43.38 208 VAL A N 1
ATOM 1711 C CA . VAL A 1 208 ? 15.002 16.436 -23.300 1.00 43.38 208 VAL A CA 1
ATOM 1712 C C . VAL A 1 208 ? 15.605 16.201 -24.682 1.00 43.38 208 VAL A C 1
ATOM 1714 O O . VAL A 1 208 ? 15.054 15.462 -25.496 1.00 43.38 208 VAL A O 1
ATOM 1717 N N . LYS A 1 209 ? 16.704 16.894 -24.988 1.00 37.75 209 LYS A N 1
ATOM 1718 C CA . LYS A 1 209 ? 17.505 16.616 -26.180 1.00 37.75 209 LYS A CA 1
ATOM 1719 C C . LYS A 1 209 ? 18.609 15.651 -25.779 1.00 37.75 209 LYS A C 1
ATOM 1721 O O . LYS A 1 209 ? 19.526 16.038 -25.062 1.00 37.75 209 LYS A O 1
ATOM 1726 N N . TRP A 1 210 ? 18.514 14.417 -26.257 1.00 37.84 210 TRP A N 1
ATOM 1727 C CA . TRP A 1 210 ? 19.621 13.471 -26.215 1.00 37.84 210 TRP A CA 1
ATOM 1728 C C . TRP A 1 210 ? 20.717 14.006 -27.134 1.00 37.84 210 TRP A C 1
ATOM 1730 O O . TRP A 1 210 ? 20.547 14.035 -28.351 1.00 37.84 210 TRP A O 1
ATOM 1740 N N . ASN A 1 211 ? 21.796 14.528 -26.554 1.00 33.06 211 ASN A N 1
ATOM 1741 C CA . ASN A 1 211 ? 22.937 14.986 -27.331 1.00 33.06 211 ASN A CA 1
ATOM 1742 C C . ASN A 1 211 ? 23.878 13.794 -27.506 1.00 33.06 211 ASN A C 1
ATOM 1744 O O . ASN A 1 211 ? 24.712 13.523 -26.647 1.00 33.06 211 ASN A O 1
ATOM 1748 N N . GLN A 1 212 ? 23.692 13.048 -28.590 1.00 39.78 212 GLN A N 1
ATOM 1749 C CA . GLN A 1 212 ? 24.652 12.041 -29.022 1.00 39.78 212 GLN A CA 1
ATOM 1750 C C . GLN A 1 212 ? 25.805 12.809 -29.679 1.00 39.78 212 GLN A C 1
ATOM 1752 O O . GLN A 1 212 ? 25.777 13.115 -30.866 1.00 39.78 212 GLN A O 1
ATOM 1757 N N . THR A 1 213 ? 26.764 13.276 -28.881 1.00 35.66 213 THR A N 1
ATOM 1758 C CA . THR A 1 213 ? 27.986 13.863 -29.434 1.00 35.66 213 THR A CA 1
ATOM 1759 C C . THR A 1 213 ? 28.863 12.733 -29.960 1.00 35.66 213 THR A C 1
ATOM 1761 O O . THR A 1 213 ? 29.309 11.899 -29.176 1.00 35.66 213 THR A O 1
ATOM 1764 N N . ASP A 1 214 ? 29.094 12.739 -31.275 1.00 35.91 214 ASP A N 1
ATOM 1765 C CA . ASP A 1 214 ? 29.922 11.833 -32.095 1.00 35.91 214 ASP A CA 1
ATOM 1766 C C . ASP A 1 214 ? 31.426 11.816 -31.742 1.00 35.91 214 ASP A C 1
ATOM 1768 O O . ASP A 1 214 ? 32.298 11.747 -32.606 1.00 35.91 214 ASP A O 1
ATOM 1772 N N . THR A 1 215 ? 31.780 11.855 -30.463 1.00 35.66 215 THR A N 1
ATOM 1773 C CA . THR A 1 215 ? 33.149 11.588 -30.015 1.00 35.66 215 THR A CA 1
ATOM 1774 C C . THR A 1 215 ? 33.111 10.432 -29.034 1.00 35.66 215 THR A C 1
ATOM 1776 O O . THR A 1 215 ? 33.187 10.611 -27.820 1.00 35.66 215 THR A O 1
ATOM 1779 N N . PHE A 1 216 ? 32.940 9.237 -29.603 1.00 40.97 216 PHE A N 1
ATOM 1780 C CA . PHE A 1 216 ? 33.352 7.980 -28.993 1.00 40.97 216 PHE A CA 1
ATOM 1781 C C . PHE A 1 216 ? 34.877 8.009 -28.842 1.00 40.97 216 PHE A C 1
ATOM 1783 O O . PHE A 1 216 ? 35.600 7.603 -29.746 1.00 40.97 216 PHE A O 1
ATOM 1790 N N . ASP A 1 217 ? 35.344 8.523 -27.708 1.00 33.69 217 ASP A N 1
ATOM 1791 C CA . ASP A 1 217 ? 36.672 8.232 -27.181 1.00 33.69 217 ASP A CA 1
ATOM 1792 C C . ASP A 1 217 ? 36.517 7.432 -25.883 1.00 33.69 217 ASP A C 1
ATOM 1794 O O . ASP A 1 217 ? 35.578 7.606 -25.101 1.00 33.69 217 ASP A O 1
ATOM 1798 N N . GLU A 1 218 ? 37.428 6.483 -25.739 1.00 38.28 218 GLU A N 1
ATOM 1799 C CA . GLU A 1 218 ? 37.385 5.305 -24.885 1.00 38.28 218 GLU A CA 1
ATOM 1800 C C . GLU A 1 218 ? 37.019 5.604 -23.409 1.00 38.28 218 GLU A C 1
ATOM 1802 O O . GLU A 1 218 ? 37.545 6.514 -22.772 1.00 38.28 218 GLU A O 1
ATOM 1807 N N . HIS A 1 219 ? 36.139 4.763 -22.845 1.00 32.94 219 HIS A N 1
ATOM 1808 C CA . HIS A 1 219 ? 35.855 4.610 -21.404 1.00 32.94 219 HIS A CA 1
ATOM 1809 C C . HIS A 1 219 ? 34.896 5.575 -20.685 1.00 32.94 219 HIS A C 1
ATOM 1811 O O . HIS A 1 219 ? 35.082 5.843 -19.498 1.00 32.94 219 HIS A O 1
ATOM 1817 N N . HIS A 1 220 ? 33.781 5.970 -21.303 1.00 27.27 220 HIS A N 1
ATOM 1818 C CA . HIS A 1 220 ? 32.640 6.487 -20.533 1.00 27.27 220 HIS A CA 1
ATOM 1819 C C . HIS A 1 220 ? 31.361 5.721 -20.864 1.00 27.27 220 HIS A C 1
ATOM 1821 O O . HIS A 1 220 ? 30.598 6.079 -21.754 1.00 27.27 220 HIS A O 1
ATOM 1827 N N . TYR A 1 221 ? 31.132 4.641 -20.117 1.00 30.31 221 TYR A N 1
ATOM 1828 C CA . TYR A 1 221 ? 29.809 4.039 -20.022 1.00 30.31 221 TYR A CA 1
ATOM 1829 C C . TYR A 1 221 ? 28.859 5.068 -19.406 1.00 30.31 221 TYR A C 1
ATOM 1831 O O . TYR A 1 221 ? 29.207 5.714 -18.412 1.00 30.31 221 TYR A O 1
ATOM 1839 N N . LEU A 1 222 ? 27.668 5.201 -19.993 1.00 33.59 222 LEU A N 1
ATOM 1840 C CA . LEU A 1 222 ? 26.515 5.827 -19.354 1.00 33.59 222 LEU A CA 1
ATOM 1841 C C . LEU A 1 222 ? 26.307 5.125 -18.010 1.00 33.59 222 LEU A C 1
ATOM 1843 O O . LEU A 1 222 ? 25.753 4.029 -17.953 1.00 33.59 222 LEU A O 1
ATOM 1847 N N . ARG A 1 223 ? 26.823 5.718 -16.931 1.00 28.48 223 ARG A N 1
ATOM 1848 C CA . ARG A 1 223 ? 26.472 5.276 -15.588 1.00 28.48 223 ARG A CA 1
ATOM 1849 C C . ARG A 1 223 ? 25.005 5.608 -15.373 1.00 28.48 223 ARG A C 1
ATOM 1851 O O . ARG A 1 223 ? 24.544 6.668 -15.792 1.00 28.48 223 ARG A O 1
ATOM 1858 N N . LEU A 1 224 ? 24.329 4.649 -14.749 1.00 31.38 224 LEU A N 1
ATOM 1859 C CA . LEU A 1 224 ? 22.999 4.747 -14.163 1.00 31.38 224 LEU A CA 1
ATOM 1860 C C . LEU A 1 224 ? 22.665 6.177 -13.713 1.00 31.38 224 LEU A C 1
ATOM 1862 O O . LEU A 1 224 ? 23.503 6.843 -13.097 1.00 31.38 224 LEU A O 1
ATOM 1866 N N . CYS A 1 225 ? 21.432 6.598 -14.007 1.00 40.56 225 CYS A N 1
ATOM 1867 C CA . CYS A 1 225 ? 20.737 7.557 -13.155 1.00 40.56 225 CYS A CA 1
ATOM 1868 C C . CYS A 1 225 ? 20.891 7.159 -11.681 1.00 40.56 225 CYS A C 1
ATOM 1870 O O . CYS A 1 225 ? 20.763 5.946 -11.391 1.00 40.56 225 CYS A O 1
#

Radius of gyration: 23.93 Å; Cα contacts (8 Å, |Δi|>4): 193; chains: 1; bounding box: 60×54×58 Å

pLDDT: mean 73.54, std 20.95, range [27.27, 98.06]

Solvent-accessible surface area (backbone atoms only — not comparable to full-atom values): 15019 Å² total; per-residue (Å²): 133,81,57,32,36,55,62,64,80,71,78,74,75,92,83,66,75,92,84,75,70,86,67,60,53,40,59,45,99,85,69,48,82,71,41,43,45,79,69,42,68,61,23,45,25,34,95,95,46,97,58,76,43,71,74,84,59,84,72,59,84,70,56,42,76,29,83,88,70,44,44,29,46,82,42,77,46,88,51,91,72,30,43,67,69,61,80,76,51,55,77,94,70,59,74,77,90,72,72,89,34,81,42,78,38,81,44,68,75,53,93,79,58,94,88,62,84,63,22,26,58,51,43,71,68,37,54,50,52,51,53,51,42,73,71,68,65,69,80,60,82,72,57,82,69,64,61,55,67,69,56,48,48,65,76,45,66,89,55,61,82,75,51,80,70,53,34,74,82,56,59,71,56,91,82,54,80,92,81,82,80,79,83,73,60,84,70,47,59,61,52,49,55,56,42,64,73,63,81,70,71,66,82,82,78,80,78,86,76,84,78,84,68,94,68,92,64,91,91,74,70,66,70,77,124

Organism: Trieres chinensis (NCBI:txid1514140)